Protein AF-A0A957KTM7-F1 (afdb_monomer)

Nearest PDB structures (foldseek):
  8cml-assembly1_E  TM=4.925E-01  e=9.823E-02  Homo sapiens
  5i5k-assembly1_B  TM=4.768E-01  e=4.056E-01  Homo sapiens
  2huh-assembly1_A-2  TM=3.828E-01  e=7.322E-01  Bacteroides thetaiotaomicron
  6yo6-assembly1_A  TM=4.293E-01  e=1.999E+00  Homo sapiens
  7s64-assembly1_A  TM=3.173E-01  e=1.776E+00  Xenopus laevis

Structure (mmCIF, N/CA/C/O backbone):
data_AF-A0A957KTM7-F1
#
_entry.id   AF-A0A957KTM7-F1
#
loop_
_atom_site.group_PDB
_atom_site.id
_atom_site.type_symbol
_atom_site.label_atom_id
_atom_site.label_alt_id
_atom_site.label_comp_id
_atom_site.label_asym_id
_atom_site.label_entity_id
_atom_site.label_seq_id
_atom_site.pdbx_PDB_ins_code
_atom_site.Cartn_x
_atom_site.Cartn_y
_atom_site.Cartn_z
_atom_site.occupancy
_atom_site.B_iso_or_equiv
_atom_site.auth_seq_id
_atom_site.auth_comp_id
_atom_site.auth_asym_id
_atom_site.auth_atom_id
_atom_site.pdbx_PDB_model_num
ATOM 1 N N . MET A 1 1 ? 56.728 61.726 -47.960 1.00 37.84 1 MET A N 1
ATOM 2 C CA . MET A 1 1 ? 56.961 60.388 -47.361 1.00 37.84 1 MET A CA 1
ATOM 3 C C . MET A 1 1 ? 57.203 60.577 -45.864 1.00 37.84 1 MET A C 1
ATOM 5 O O . MET A 1 1 ? 57.937 61.505 -45.565 1.00 37.84 1 MET A O 1
ATOM 9 N N . PRO A 1 2 ? 56.753 59.718 -44.933 1.00 43.88 2 PRO A N 1
ATOM 10 C CA . PRO A 1 2 ? 55.435 59.138 -44.661 1.00 43.88 2 PRO A CA 1
ATOM 11 C C . PRO A 1 2 ? 54.848 59.600 -43.290 1.00 43.88 2 PRO A C 1
ATOM 13 O O . PRO A 1 2 ? 55.477 60.322 -42.526 1.00 43.88 2 PRO A O 1
ATOM 16 N N . LYS A 1 3 ? 53.613 59.157 -43.010 1.00 50.72 3 LYS A N 1
ATOM 17 C CA . LYS A 1 3 ? 52.828 59.266 -41.759 1.00 50.72 3 LYS A CA 1
ATOM 18 C C . LYS A 1 3 ? 53.586 58.800 -40.501 1.00 50.72 3 LYS A C 1
AT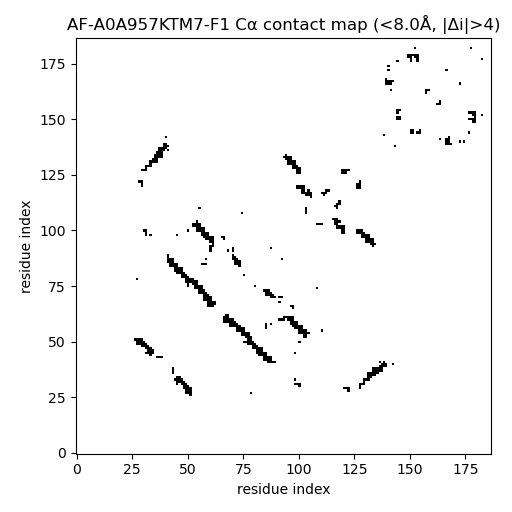OM 20 O O . LYS A 1 3 ? 54.384 57.872 -40.618 1.00 50.72 3 LYS A O 1
ATOM 25 N N . ARG A 1 4 ? 53.154 59.264 -39.311 1.00 49.25 4 ARG A N 1
ATOM 26 C CA . ARG A 1 4 ? 52.588 58.395 -38.242 1.00 49.25 4 ARG A CA 1
ATOM 27 C C . ARG A 1 4 ? 52.184 59.150 -36.965 1.00 49.25 4 ARG A C 1
ATOM 29 O O . ARG A 1 4 ? 53.003 59.486 -36.123 1.00 49.25 4 ARG A O 1
ATOM 36 N N . THR A 1 5 ? 50.875 59.329 -36.833 1.00 51.78 5 THR A N 1
ATOM 37 C CA . THR A 1 5 ? 50.117 59.479 -35.587 1.00 51.78 5 THR A CA 1
ATOM 38 C C . THR A 1 5 ? 50.174 58.170 -34.793 1.00 51.78 5 THR A C 1
ATOM 40 O O . THR A 1 5 ? 49.933 57.130 -35.399 1.00 51.78 5 THR A O 1
ATOM 43 N N . TYR A 1 6 ? 50.403 58.209 -33.475 1.00 50.81 6 TYR A N 1
ATOM 44 C CA . TYR A 1 6 ? 49.974 57.153 -32.544 1.00 50.81 6 TYR A CA 1
ATOM 45 C C . TYR A 1 6 ? 49.665 57.764 -31.173 1.00 50.81 6 TYR A C 1
ATOM 47 O O . TYR A 1 6 ? 50.559 58.200 -30.454 1.00 50.81 6 TYR A O 1
ATOM 55 N N . VAL A 1 7 ? 48.377 57.801 -30.833 1.00 44.06 7 VAL A N 1
ATOM 56 C CA . VAL A 1 7 ? 47.881 58.041 -29.477 1.00 44.06 7 VAL A CA 1
ATOM 57 C C . VAL A 1 7 ? 47.928 56.690 -28.767 1.00 44.06 7 VAL A C 1
ATOM 59 O O . VAL A 1 7 ? 47.238 55.760 -29.183 1.00 44.06 7 VAL A O 1
ATOM 62 N N . LEU A 1 8 ? 48.767 56.548 -27.739 1.00 42.62 8 LEU A N 1
ATOM 63 C CA . LEU A 1 8 ? 48.721 55.382 -26.860 1.00 42.62 8 LEU A CA 1
ATOM 64 C C . LEU A 1 8 ? 47.486 55.503 -25.958 1.00 42.62 8 LEU A C 1
ATOM 66 O O . LEU A 1 8 ? 47.470 56.269 -25.000 1.00 42.62 8 LEU A O 1
ATOM 70 N N . SER A 1 9 ? 46.453 54.728 -26.260 1.00 43.91 9 SER A N 1
ATOM 71 C CA . SER A 1 9 ? 45.426 54.336 -25.296 1.00 43.91 9 SER A CA 1
ATOM 72 C C . SER A 1 9 ? 45.307 52.826 -25.362 1.00 43.91 9 SER A C 1
ATOM 74 O O . SER A 1 9 ? 44.590 52.282 -26.197 1.00 43.91 9 SER A O 1
ATOM 76 N N . SER A 1 10 ? 46.062 52.149 -24.503 1.00 43.94 10 SER A N 1
ATOM 77 C CA . SER A 1 10 ? 45.905 50.717 -24.276 1.00 43.94 10 SER A CA 1
ATOM 78 C C . SER A 1 10 ? 45.057 50.543 -23.026 1.00 43.94 10 SER A C 1
ATOM 80 O O . SER A 1 10 ? 45.531 50.693 -21.903 1.00 43.94 10 SER A O 1
ATOM 82 N N . VAL A 1 11 ? 43.773 50.290 -23.264 1.00 41.75 11 VAL A N 1
ATOM 83 C CA . VAL A 1 11 ? 42.784 49.874 -22.271 1.00 41.75 11 VAL A CA 1
ATOM 84 C C . VAL A 1 11 ? 43.139 48.466 -21.792 1.00 41.75 11 VAL A C 1
ATOM 86 O O . VAL A 1 11 ? 43.325 47.554 -22.596 1.00 41.75 11 VAL A O 1
ATOM 89 N N . LEU A 1 12 ? 43.231 48.297 -20.476 1.00 41.59 12 LEU A N 1
ATOM 90 C CA . LEU A 1 12 ? 43.381 47.009 -19.811 1.00 41.59 12 LEU A CA 1
ATOM 91 C C . LEU A 1 12 ? 42.010 46.309 -19.789 1.00 41.59 12 LEU A C 1
ATOM 93 O O . LEU A 1 12 ? 41.140 46.689 -19.010 1.00 41.59 12 LEU A O 1
ATOM 97 N N . ILE A 1 13 ? 41.793 45.311 -20.650 1.00 47.12 13 ILE A N 1
ATOM 98 C CA . ILE A 1 13 ? 40.608 44.443 -20.576 1.00 47.12 13 ILE A CA 1
ATOM 99 C C . ILE A 1 13 ? 40.956 43.259 -19.674 1.00 47.12 13 ILE A C 1
ATOM 101 O O . ILE A 1 13 ? 41.664 42.337 -20.076 1.00 47.12 13 ILE A O 1
ATOM 105 N N . LEU A 1 14 ? 40.469 43.310 -18.435 1.00 42.06 14 LEU A N 1
ATOM 106 C CA . LEU A 1 14 ? 40.511 42.195 -17.496 1.00 42.06 14 LEU A CA 1
ATOM 107 C C . LEU A 1 14 ? 39.400 41.203 -17.887 1.00 42.06 14 LEU A C 1
ATOM 109 O O . LEU A 1 14 ? 38.227 41.427 -17.593 1.00 42.06 14 LEU A O 1
ATOM 113 N N . LEU A 1 15 ? 39.749 40.130 -18.599 1.00 46.19 15 LEU A N 1
ATOM 114 C CA . LEU A 1 15 ? 38.808 39.062 -18.940 1.00 46.19 15 LEU A CA 1
ATOM 115 C C . LEU A 1 15 ? 38.660 38.126 -17.727 1.00 46.19 15 LEU A C 1
ATOM 117 O O . LEU A 1 15 ? 39.481 37.236 -17.511 1.00 46.19 15 LEU A O 1
ATOM 121 N N . ALA A 1 16 ? 37.635 38.344 -16.903 1.00 55.28 16 ALA A N 1
ATOM 122 C CA . ALA A 1 16 ? 37.255 37.401 -15.856 1.00 55.28 16 ALA A CA 1
ATOM 123 C C . ALA A 1 16 ? 36.553 36.194 -16.501 1.00 55.28 16 ALA A C 1
ATOM 125 O O . ALA A 1 16 ? 35.378 36.260 -16.856 1.00 55.28 16 ALA A O 1
ATOM 126 N N . VAL A 1 17 ? 37.282 35.092 -16.683 1.00 52.69 17 VAL A N 1
ATOM 127 C CA . VAL A 1 17 ? 36.694 33.805 -17.074 1.00 52.69 17 VAL A CA 1
ATOM 128 C C . VAL A 1 17 ? 35.995 33.226 -15.842 1.00 52.69 17 VAL A C 1
ATOM 130 O O . VAL A 1 17 ? 36.635 32.620 -14.985 1.00 52.69 17 VAL A O 1
ATOM 133 N N . LEU A 1 18 ? 34.682 33.447 -15.724 1.00 55.12 18 LEU A N 1
ATOM 134 C CA . LEU A 1 18 ? 33.840 32.715 -14.777 1.00 55.12 18 LEU A CA 1
ATOM 135 C C . LEU A 1 18 ? 33.807 31.251 -15.239 1.00 55.12 18 LEU A C 1
ATOM 137 O O . LEU A 1 18 ? 33.137 30.911 -16.213 1.00 55.12 18 LEU A O 1
ATOM 141 N N . GLY A 1 19 ? 34.571 30.386 -14.575 1.00 52.34 19 GLY A N 1
ATOM 142 C CA . GLY A 1 19 ? 34.447 28.945 -14.751 1.00 52.34 19 GLY A CA 1
ATOM 143 C C . GLY A 1 19 ? 33.055 28.515 -14.305 1.00 52.34 19 GLY A C 1
ATOM 144 O O . GLY A 1 19 ? 32.767 28.494 -13.111 1.00 52.34 19 GLY A O 1
ATOM 145 N N . ILE A 1 20 ? 32.183 28.197 -15.258 1.00 61.19 20 ILE A N 1
ATOM 146 C CA . ILE A 1 20 ? 30.927 27.508 -14.978 1.00 61.19 20 ILE A CA 1
ATOM 147 C C . ILE A 1 20 ? 31.341 26.099 -14.549 1.00 61.19 20 ILE A C 1
ATOM 149 O O . ILE A 1 20 ? 31.696 25.274 -15.389 1.00 61.19 20 ILE A O 1
ATOM 153 N N . ALA A 1 21 ? 31.390 25.833 -13.244 1.00 58.69 21 ALA A N 1
ATOM 154 C CA . ALA A 1 21 ? 31.476 24.456 -12.783 1.00 58.69 21 ALA A CA 1
ATOM 155 C C . ALA A 1 21 ? 30.237 23.731 -13.336 1.00 58.69 21 ALA A C 1
ATOM 157 O O . ALA A 1 21 ? 29.126 24.235 -13.138 1.00 58.69 21 ALA A O 1
ATOM 158 N N . PRO A 1 22 ? 30.376 22.607 -14.062 1.00 54.50 22 PRO A N 1
ATOM 159 C CA . PRO A 1 22 ? 29.206 21.835 -14.438 1.00 54.50 22 PRO A CA 1
ATOM 160 C C . PRO A 1 22 ? 28.494 21.434 -13.147 1.00 54.50 22 PRO A C 1
ATOM 162 O O . PRO A 1 22 ? 29.115 20.885 -12.235 1.00 54.50 22 PRO A O 1
ATOM 165 N N . ALA A 1 23 ? 27.202 21.744 -13.048 1.00 60.69 23 ALA A N 1
ATOM 166 C CA . ALA A 1 23 ? 26.373 21.185 -11.999 1.00 60.69 23 ALA A CA 1
ATOM 167 C C . ALA A 1 23 ? 26.356 19.668 -12.207 1.00 60.69 23 ALA A C 1
ATOM 169 O O . ALA A 1 23 ? 25.678 19.158 -13.097 1.00 60.69 23 ALA A O 1
ATOM 170 N N . VAL A 1 24 ? 27.144 18.942 -11.417 1.00 51.19 24 VAL A N 1
ATOM 171 C CA . VAL A 1 24 ? 26.947 17.506 -11.248 1.00 51.19 24 VAL A CA 1
ATOM 172 C C . VAL A 1 24 ? 25.681 17.386 -10.413 1.00 51.19 24 VAL A C 1
ATOM 174 O O . VAL A 1 24 ? 25.726 17.470 -9.187 1.00 51.19 24 VAL A O 1
ATOM 177 N N . LEU A 1 25 ? 24.530 17.285 -11.078 1.00 55.06 25 LEU A N 1
ATOM 178 C CA . LEU A 1 25 ? 23.312 16.861 -10.404 1.00 55.06 25 LEU A CA 1
ATOM 179 C C . LEU A 1 25 ? 23.603 15.466 -9.854 1.00 55.06 25 LEU A C 1
ATOM 181 O O . LEU A 1 25 ? 24.002 14.574 -10.604 1.00 55.06 25 LEU A O 1
ATOM 185 N N . ALA A 1 26 ? 23.484 15.296 -8.539 1.00 55.44 26 ALA A N 1
ATOM 186 C CA . ALA A 1 26 ? 23.573 13.984 -7.924 1.00 55.44 26 ALA A CA 1
ATOM 187 C C . ALA A 1 26 ? 22.434 13.131 -8.493 1.00 55.44 26 ALA A C 1
ATOM 189 O O . ALA A 1 26 ? 21.284 13.253 -8.078 1.00 55.44 26 ALA A O 1
ATOM 190 N N . GLN A 1 27 ? 22.743 12.315 -9.498 1.00 60.28 27 GLN A N 1
ATOM 191 C CA . GLN A 1 27 ? 21.787 11.385 -10.065 1.00 60.28 27 GLN A CA 1
ATOM 192 C C . GLN A 1 27 ? 21.733 10.184 -9.130 1.00 60.28 27 GLN A C 1
ATOM 194 O O . GLN A 1 27 ? 22.664 9.378 -9.054 1.00 60.28 27 GLN A O 1
ATOM 199 N N . PHE A 1 28 ? 20.661 10.109 -8.354 1.00 74.38 28 PHE A N 1
ATOM 200 C CA . PHE A 1 28 ? 20.405 8.947 -7.530 1.00 74.38 28 PHE A CA 1
ATOM 201 C C . PHE A 1 28 ? 20.134 7.739 -8.432 1.00 74.38 28 PHE A C 1
ATOM 203 O O . PHE A 1 28 ? 19.464 7.861 -9.453 1.00 74.38 28 PHE A O 1
ATOM 210 N N . THR A 1 29 ? 20.684 6.575 -8.082 1.00 90.31 29 THR A N 1
ATOM 211 C CA . THR A 1 29 ? 20.330 5.327 -8.769 1.00 90.31 29 THR A CA 1
ATOM 212 C C . THR A 1 29 ? 19.013 4.828 -8.185 1.00 90.31 29 THR A C 1
ATOM 214 O O . THR A 1 29 ? 18.972 4.623 -6.968 1.00 90.31 29 THR A O 1
ATOM 217 N N . PRO A 1 30 ? 17.963 4.639 -9.004 1.00 96.31 30 PRO A N 1
ATOM 218 C CA . PRO A 1 30 ? 16.713 4.086 -8.520 1.00 96.31 30 PRO A CA 1
ATOM 219 C C . PRO A 1 30 ? 16.904 2.730 -7.842 1.00 96.31 30 PRO A C 1
ATOM 221 O O . PRO A 1 30 ? 17.649 1.877 -8.329 1.00 96.31 30 PRO A O 1
ATOM 224 N N . ASP A 1 31 ? 16.259 2.561 -6.696 1.00 96.94 31 ASP A N 1
ATOM 225 C CA . ASP A 1 31 ? 16.379 1.382 -5.841 1.00 96.94 31 ASP A CA 1
ATOM 226 C C . ASP A 1 31 ? 15.126 1.259 -4.979 1.00 96.94 31 ASP A C 1
ATOM 228 O O . ASP A 1 31 ? 14.567 2.264 -4.542 1.00 96.94 31 ASP A O 1
ATOM 232 N N . VAL A 1 32 ? 14.719 0.028 -4.698 1.00 98.00 32 VAL A N 1
ATOM 233 C CA . VAL A 1 32 ? 13.681 -0.289 -3.717 1.00 98.00 32 VAL A CA 1
ATOM 234 C C . VAL A 1 32 ? 14.309 -1.232 -2.705 1.00 98.00 32 VAL A C 1
ATOM 236 O O . VAL A 1 32 ? 15.028 -2.164 -3.070 1.00 98.00 32 VAL A O 1
ATOM 239 N N . PHE A 1 33 ? 14.044 -0.980 -1.431 1.00 97.75 33 PHE A N 1
ATOM 240 C CA . PHE A 1 33 ? 14.464 -1.803 -0.315 1.00 97.75 33 PHE A CA 1
ATOM 241 C C . PHE A 1 33 ? 13.260 -2.069 0.587 1.00 97.75 33 PHE A C 1
ATOM 243 O O . PHE A 1 33 ? 12.645 -1.153 1.136 1.00 97.75 33 PHE A O 1
ATOM 250 N N . VAL A 1 34 ? 12.946 -3.348 0.724 1.00 98.62 34 VAL A N 1
ATOM 251 C CA . VAL A 1 34 ? 11.865 -3.897 1.535 1.00 98.62 34 VAL A CA 1
ATOM 252 C C . VAL A 1 34 ? 12.391 -5.179 2.172 1.00 98.62 34 VAL A C 1
ATOM 254 O O . VAL A 1 34 ? 13.281 -5.829 1.617 1.00 98.62 34 VAL A O 1
ATOM 257 N N . VAL A 1 35 ? 11.890 -5.497 3.358 1.00 98.56 35 VAL A N 1
ATOM 258 C CA . VAL A 1 35 ? 12.246 -6.702 4.111 1.00 98.56 35 VAL A CA 1
ATOM 259 C C . VAL A 1 35 ? 11.011 -7.574 4.301 1.00 98.56 35 VAL A C 1
ATOM 261 O O . VAL A 1 35 ? 9.884 -7.083 4.183 1.00 98.56 35 VAL A O 1
ATOM 264 N N . ASP A 1 36 ? 11.243 -8.847 4.610 1.00 98.69 36 ASP A N 1
ATOM 265 C CA . ASP A 1 36 ? 10.195 -9.776 5.023 1.00 98.69 36 ASP A CA 1
ATOM 266 C C . ASP A 1 36 ? 9.475 -9.222 6.256 1.00 98.69 36 ASP A C 1
ATOM 268 O O . ASP A 1 36 ? 10.113 -8.735 7.197 1.00 98.69 36 ASP A O 1
ATOM 272 N N . GLN A 1 37 ? 8.148 -9.246 6.223 1.00 98.31 37 GLN A N 1
ATOM 273 C CA . GLN A 1 37 ? 7.312 -8.575 7.217 1.00 98.31 37 GLN A CA 1
ATOM 274 C C . GLN A 1 37 ? 5.892 -9.151 7.225 1.00 98.31 37 GLN A C 1
ATOM 276 O O . GLN A 1 37 ? 5.461 -9.724 6.220 1.00 98.31 37 GLN A O 1
ATOM 281 N N . PRO A 1 38 ? 5.132 -8.981 8.317 1.00 97.38 38 PRO A N 1
ATOM 282 C CA . PRO A 1 38 ? 3.696 -9.203 8.278 1.00 97.38 38 PRO A CA 1
ATOM 283 C C . PRO A 1 38 ? 3.004 -8.091 7.478 1.00 97.38 38 PRO A C 1
ATOM 285 O O . PRO A 1 38 ? 3.508 -6.972 7.366 1.00 97.38 38 PRO A O 1
ATOM 288 N N . VAL A 1 39 ? 1.819 -8.388 6.956 1.00 97.69 39 VAL A N 1
ATOM 289 C CA . VAL A 1 39 ? 0.849 -7.362 6.559 1.00 97.69 39 VAL A CA 1
ATOM 290 C C . VAL A 1 39 ? 0.098 -6.956 7.821 1.00 97.69 39 VAL A C 1
ATOM 292 O O . VAL A 1 39 ? -0.475 -7.818 8.482 1.00 97.69 39 VAL A O 1
ATOM 295 N N . ILE A 1 40 ? 0.105 -5.667 8.158 1.00 95.38 40 ILE A N 1
ATOM 296 C CA . ILE A 1 40 ? -0.575 -5.138 9.349 1.00 95.38 40 ILE A CA 1
ATOM 297 C C . ILE A 1 40 ? -1.632 -4.146 8.890 1.00 95.38 40 ILE A C 1
ATOM 299 O O . ILE A 1 40 ? -1.296 -3.201 8.180 1.00 95.38 40 ILE A O 1
ATOM 303 N N . ASP A 1 41 ? -2.891 -4.344 9.288 1.00 94.50 41 ASP A N 1
ATOM 304 C CA . ASP A 1 41 ? -4.017 -3.483 8.886 1.00 94.50 41 ASP A CA 1
ATOM 305 C C . ASP A 1 41 ? -4.025 -3.242 7.365 1.00 94.50 41 ASP A C 1
ATOM 307 O O . ASP A 1 41 ? -4.024 -2.102 6.894 1.00 94.50 41 ASP A O 1
ATOM 311 N N . ASN A 1 42 ? -3.928 -4.330 6.589 1.00 96.50 42 ASN A N 1
ATOM 312 C CA . ASN A 1 42 ? -3.885 -4.290 5.122 1.00 96.50 42 ASN A CA 1
ATOM 313 C C . ASN A 1 42 ? -2.757 -3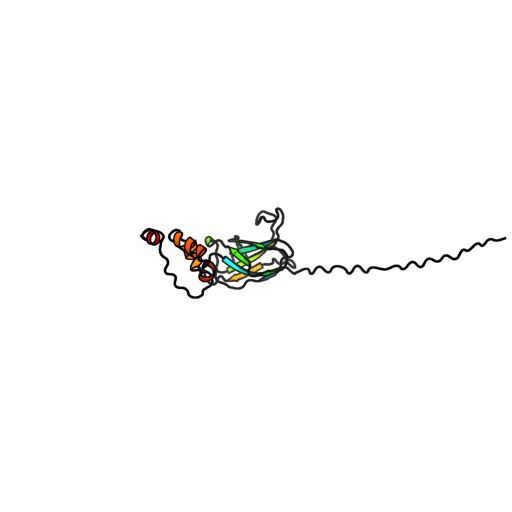.422 4.548 1.00 96.50 42 ASN A C 1
ATOM 315 O O . ASN A 1 42 ? -2.840 -2.972 3.413 1.00 96.50 42 ASN A O 1
ATOM 319 N N . THR A 1 43 ? -1.693 -3.179 5.310 1.00 97.62 43 THR A N 1
ATOM 320 C CA . THR A 1 43 ? -0.601 -2.293 4.915 1.00 97.62 43 THR A CA 1
ATOM 321 C C . THR A 1 43 ? 0.726 -3.038 4.945 1.00 97.62 43 THR A C 1
ATOM 323 O O . THR A 1 43 ? 1.037 -3.754 5.898 1.00 97.62 43 THR A O 1
ATOM 326 N N . VAL A 1 44 ? 1.542 -2.820 3.914 1.00 98.38 44 VAL A N 1
ATOM 327 C CA . VAL A 1 44 ? 2.964 -3.187 3.897 1.00 98.38 44 VAL A CA 1
ATOM 328 C C . VAL A 1 44 ? 3.831 -1.937 3.984 1.00 98.38 44 VAL A C 1
ATOM 330 O O . VAL A 1 44 ? 3.460 -0.861 3.509 1.00 98.38 44 VAL A O 1
ATOM 333 N N . ASN A 1 45 ? 5.013 -2.070 4.576 1.00 98.31 45 ASN A N 1
ATOM 334 C CA . ASN A 1 45 ? 5.975 -0.987 4.704 1.00 98.31 45 ASN A CA 1
ATOM 335 C C . ASN A 1 45 ? 7.181 -1.217 3.787 1.00 98.31 45 ASN A C 1
ATOM 337 O O . ASN A 1 45 ? 8.019 -2.093 4.021 1.00 98.31 45 ASN A O 1
ATOM 341 N N . VAL A 1 46 ? 7.324 -0.374 2.768 1.00 98.50 46 VAL A N 1
ATOM 342 C CA . VAL A 1 46 ? 8.549 -0.305 1.968 1.00 98.50 46 VAL A CA 1
ATOM 343 C C . VAL A 1 46 ? 9.567 0.518 2.752 1.00 98.50 46 VAL A C 1
ATOM 345 O O . VAL A 1 46 ? 9.414 1.725 2.947 1.00 98.50 46 VAL A O 1
ATOM 348 N N . THR A 1 47 ? 10.612 -0.154 3.237 1.00 98.31 47 THR A N 1
ATOM 349 C CA . THR A 1 47 ? 11.589 0.416 4.173 1.00 98.31 47 THR A CA 1
ATOM 350 C C . THR A 1 47 ? 12.247 1.670 3.615 1.00 98.31 47 THR A C 1
ATOM 352 O O . THR A 1 47 ? 12.358 2.681 4.312 1.00 98.31 47 THR A O 1
ATOM 355 N N . ARG A 1 48 ? 12.693 1.614 2.359 1.00 97.69 48 ARG A N 1
ATOM 356 C CA . ARG A 1 48 ? 13.307 2.744 1.665 1.00 97.69 48 ARG A CA 1
ATOM 357 C C . ARG A 1 48 ? 13.178 2.561 0.167 1.00 97.69 48 ARG A C 1
ATOM 359 O O . ARG A 1 48 ? 13.342 1.456 -0.337 1.00 97.69 48 ARG A O 1
ATOM 366 N N . LEU A 1 49 ? 13.009 3.656 -0.551 1.00 96.50 49 LEU A N 1
ATOM 367 C CA . LEU A 1 49 ? 13.246 3.676 -1.983 1.00 96.50 49 LEU A CA 1
ATOM 368 C C . LEU A 1 49 ? 13.915 4.969 -2.417 1.00 96.50 49 LEU A C 1
ATOM 370 O O . LEU A 1 49 ? 13.960 5.961 -1.687 1.00 96.50 49 LEU A O 1
ATOM 374 N N . THR A 1 50 ? 14.448 4.919 -3.622 1.00 96.19 50 THR A N 1
ATOM 375 C CA . THR A 1 50 ? 15.073 6.031 -4.306 1.00 96.19 50 THR A CA 1
ATOM 376 C C . THR A 1 50 ? 14.467 6.111 -5.702 1.00 96.19 50 THR A C 1
ATOM 378 O O . THR A 1 50 ? 14.512 5.121 -6.429 1.00 96.19 50 THR A O 1
ATOM 381 N N . SER A 1 51 ? 13.935 7.270 -6.086 1.00 95.81 51 SER A N 1
ATOM 382 C CA . SER A 1 51 ? 13.365 7.522 -7.414 1.00 95.81 51 SER A CA 1
ATOM 383 C C . SER A 1 51 ? 14.055 8.700 -8.108 1.00 95.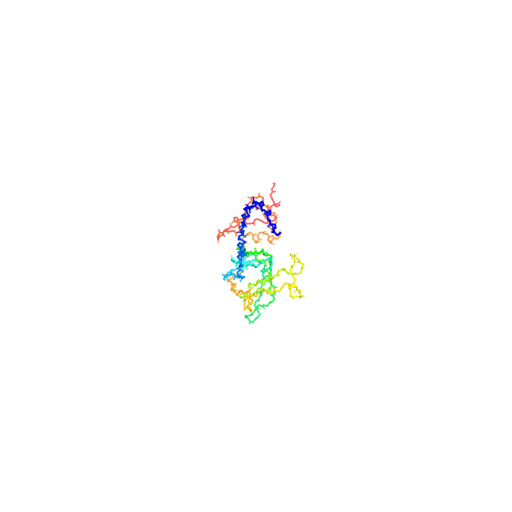81 51 SER A C 1
ATOM 385 O O . SER A 1 51 ? 14.500 9.647 -7.457 1.00 95.81 51 SER A O 1
ATOM 387 N N . SER A 1 52 ? 14.142 8.661 -9.439 1.00 93.06 52 SER A N 1
ATOM 388 C CA . SER A 1 52 ? 14.696 9.760 -10.253 1.00 93.06 52 SER A CA 1
ATOM 389 C C . SER A 1 52 ? 13.751 10.967 -10.353 1.00 93.06 52 SER A C 1
ATOM 391 O O . SER A 1 52 ? 14.199 12.071 -10.657 1.00 93.06 52 SER A O 1
ATOM 393 N N . GLY A 1 53 ? 12.459 10.763 -10.093 1.00 93.38 53 GLY A N 1
ATOM 394 C CA . GLY A 1 53 ? 11.385 11.755 -10.166 1.00 93.38 53 GLY A CA 1
ATOM 395 C C . GLY A 1 53 ? 10.133 11.254 -9.434 1.00 93.38 53 GLY A C 1
ATOM 396 O O . GLY A 1 53 ? 10.205 10.207 -8.785 1.00 93.38 53 GLY A O 1
ATOM 397 N N . PRO A 1 54 ? 9.009 11.989 -9.487 1.00 95.56 54 PRO A N 1
ATOM 398 C CA . PRO A 1 54 ? 7.720 11.470 -9.036 1.00 95.56 54 PRO A CA 1
ATOM 399 C C . PRO A 1 54 ? 7.419 10.110 -9.675 1.00 95.56 54 PRO A C 1
ATOM 401 O O . PRO A 1 54 ? 7.846 9.840 -10.800 1.00 95.56 54 PRO A O 1
ATOM 404 N N . GLY A 1 55 ? 6.749 9.245 -8.929 1.00 97.44 55 GLY A N 1
ATOM 405 C CA . GLY A 1 55 ? 6.427 7.903 -9.385 1.00 97.44 55 GLY A CA 1
ATOM 406 C C . GLY A 1 55 ? 5.548 7.165 -8.398 1.00 97.44 55 GLY A C 1
ATOM 407 O O . GLY A 1 55 ? 4.991 7.751 -7.467 1.00 97.44 55 GLY A O 1
ATOM 408 N N . TRP A 1 56 ? 5.500 5.852 -8.569 1.00 98.62 56 TRP A N 1
ATOM 409 C CA . TRP A 1 56 ? 4.682 4.961 -7.761 1.00 98.62 56 TRP A CA 1
ATOM 410 C C . TRP A 1 56 ? 5.527 3.823 -7.218 1.00 98.62 56 TRP A C 1
ATOM 412 O O . TRP A 1 56 ? 6.368 3.263 -7.922 1.00 98.62 56 TRP A O 1
ATOM 422 N N . VAL A 1 57 ? 5.284 3.437 -5.970 1.00 98.56 57 VAL A N 1
ATOM 423 C CA . VAL A 1 57 ? 5.658 2.097 -5.516 1.00 98.56 57 VAL A CA 1
ATOM 424 C C . VAL A 1 57 ? 4.423 1.219 -5.563 1.00 98.56 57 VAL A C 1
ATOM 426 O O . VAL A 1 57 ? 3.376 1.577 -5.028 1.00 98.56 57 VAL A O 1
ATOM 429 N N . VAL A 1 58 ? 4.556 0.086 -6.239 1.00 98.81 58 VAL A N 1
ATOM 430 C CA . VAL A 1 58 ? 3.462 -0.824 -6.566 1.00 98.81 58 VAL A CA 1
ATOM 431 C C . VAL A 1 58 ? 3.775 -2.184 -5.965 1.00 98.81 58 VAL A C 1
ATOM 433 O O . VAL A 1 58 ? 4.898 -2.678 -6.083 1.00 98.81 58 VAL A O 1
ATOM 436 N N . ILE A 1 59 ? 2.791 -2.777 -5.303 1.00 98.81 59 ILE A N 1
ATOM 437 C CA . ILE A 1 59 ? 2.862 -4.110 -4.724 1.00 98.81 59 ILE A CA 1
ATOM 438 C C . ILE A 1 59 ? 2.126 -5.068 -5.650 1.00 98.81 59 ILE A C 1
ATOM 440 O O . ILE A 1 59 ? 0.935 -4.904 -5.918 1.00 98.81 59 ILE A O 1
ATOM 444 N N . HIS A 1 60 ? 2.850 -6.074 -6.123 1.00 98.81 60 HIS A N 1
ATOM 445 C CA . HIS A 1 60 ? 2.301 -7.163 -6.916 1.00 98.81 60 HIS A CA 1
ATOM 446 C C . HIS A 1 60 ? 2.232 -8.441 -6.086 1.00 98.81 60 HIS A C 1
ATOM 448 O O . HIS A 1 60 ? 3.151 -8.734 -5.313 1.00 98.81 60 HIS A O 1
ATOM 454 N N . ALA A 1 61 ? 1.174 -9.215 -6.309 1.00 98.62 61 ALA A N 1
ATOM 455 C CA . ALA A 1 61 ? 1.108 -10.614 -5.906 1.00 98.62 61 ALA A CA 1
ATOM 456 C C . ALA A 1 61 ? 2.146 -11.453 -6.670 1.00 98.62 61 ALA A C 1
ATOM 458 O O . ALA A 1 61 ? 2.619 -11.050 -7.736 1.00 98.62 61 ALA A O 1
ATOM 459 N N . ASP A 1 62 ? 2.484 -12.628 -6.149 1.00 98.62 62 ASP A N 1
ATOM 460 C CA . ASP A 1 62 ? 3.277 -13.611 -6.883 1.00 98.62 62 ASP A CA 1
ATOM 461 C C . ASP A 1 62 ? 2.445 -14.283 -7.978 1.00 98.62 62 ASP A C 1
ATOM 463 O O . ASP A 1 62 ? 1.306 -14.705 -7.764 1.00 98.62 62 ASP A O 1
ATOM 467 N N . ALA A 1 63 ? 3.044 -14.393 -9.157 1.00 98.19 63 ALA A N 1
ATOM 468 C CA . ALA A 1 63 ? 2.586 -15.238 -10.243 1.00 98.19 63 ALA A CA 1
ATOM 469 C C . ALA A 1 63 ? 3.772 -16.072 -10.738 1.00 98.19 63 ALA A C 1
ATOM 471 O O . ALA A 1 63 ? 4.571 -15.620 -11.560 1.00 98.19 63 ALA A O 1
ATOM 472 N N . ASP A 1 64 ? 3.889 -17.289 -10.207 1.00 96.62 64 ASP A N 1
ATOM 473 C CA . ASP A 1 64 ? 4.915 -18.270 -10.574 1.00 96.62 64 ASP A CA 1
ATOM 474 C C . ASP A 1 64 ? 6.359 -17.761 -10.372 1.00 96.62 64 ASP A C 1
ATOM 476 O O . ASP A 1 64 ? 7.248 -17.991 -11.199 1.00 96.62 64 ASP A O 1
ATOM 480 N N . GLY A 1 65 ? 6.619 -17.066 -9.260 1.00 97.00 65 GLY A N 1
ATOM 481 C CA . GLY A 1 65 ? 7.939 -16.510 -8.942 1.00 97.00 65 GLY A CA 1
ATOM 482 C C . GLY A 1 65 ? 8.253 -15.180 -9.634 1.00 97.00 65 GLY A C 1
ATOM 483 O O . GLY A 1 65 ? 9.403 -14.726 -9.595 1.00 97.00 65 GLY A O 1
ATOM 484 N N . ALA A 1 66 ? 7.267 -14.558 -10.281 1.00 97.81 66 ALA A N 1
ATOM 485 C CA . ALA A 1 66 ? 7.373 -13.255 -10.928 1.00 97.81 66 ALA A CA 1
ATOM 486 C C . ALA A 1 66 ? 6.260 -12.299 -10.454 1.00 97.81 66 ALA A C 1
ATOM 488 O O . ALA A 1 66 ? 5.235 -12.7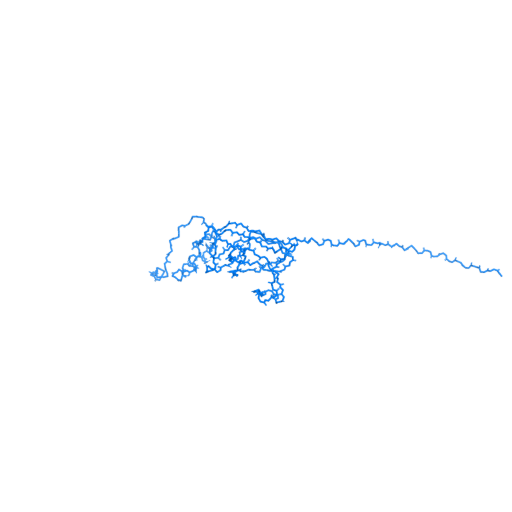53 -9.945 1.00 97.81 66 ALA A O 1
ATOM 489 N N . PRO A 1 67 ? 6.424 -10.973 -10.639 1.00 98.25 67 PRO A N 1
ATOM 490 C CA . PRO A 1 67 ? 5.363 -10.009 -10.358 1.00 98.25 67 PRO A CA 1
ATOM 491 C C . PRO A 1 67 ? 4.094 -10.311 -11.168 1.00 98.25 67 PRO A C 1
ATOM 493 O O . PRO A 1 67 ? 4.119 -10.316 -12.400 1.00 98.25 67 PRO A O 1
ATOM 496 N N . GLY A 1 68 ? 3.000 -10.560 -10.456 1.00 98.06 68 GLY A N 1
ATOM 497 C CA . GLY A 1 68 ? 1.672 -10.845 -10.984 1.00 98.06 68 GLY A CA 1
ATOM 498 C C . GLY A 1 68 ? 0.732 -9.633 -10.922 1.00 98.06 68 GLY A C 1
ATOM 499 O O . GLY A 1 68 ? 1.164 -8.502 -11.165 1.00 98.06 68 GLY A O 1
ATOM 500 N N . PRO A 1 69 ? -0.564 -9.842 -10.619 1.00 98.19 69 PRO A N 1
ATOM 501 C CA . PRO A 1 69 ? -1.536 -8.760 -10.465 1.00 98.19 69 PRO A CA 1
ATOM 502 C C . PRO A 1 69 ? -1.112 -7.713 -9.427 1.00 98.19 69 PRO A C 1
ATOM 504 O O . PRO A 1 69 ? -0.531 -8.049 -8.394 1.00 98.19 69 PRO A O 1
ATOM 507 N N . VAL A 1 70 ? -1.439 -6.447 -9.695 1.00 98.50 70 VAL A N 1
ATOM 508 C CA . VAL A 1 70 ? -1.277 -5.351 -8.731 1.00 98.50 70 VAL A CA 1
ATOM 509 C C . VAL A 1 70 ? -2.310 -5.511 -7.623 1.00 98.50 70 VAL A C 1
ATOM 511 O O . VAL A 1 70 ? -3.494 -5.678 -7.905 1.00 98.50 70 VAL A O 1
ATOM 514 N N . ILE A 1 71 ? -1.857 -5.427 -6.376 1.00 98.44 71 ILE A N 1
ATOM 515 C CA . ILE A 1 71 ? -2.722 -5.499 -5.193 1.00 98.44 71 ILE A CA 1
ATOM 516 C C . ILE A 1 71 ? -2.678 -4.222 -4.358 1.00 98.44 71 ILE A C 1
ATOM 518 O O . ILE A 1 71 ? -3.469 -4.076 -3.441 1.00 98.44 71 ILE A O 1
ATOM 522 N N . GLY A 1 72 ? -1.778 -3.286 -4.651 1.00 98.62 72 GLY A N 1
ATOM 523 C CA . GLY A 1 72 ? -1.694 -2.018 -3.937 1.00 98.62 72 GLY A CA 1
ATOM 524 C C . GLY A 1 72 ? -0.643 -1.105 -4.538 1.00 98.62 72 GLY A C 1
ATOM 525 O O . GLY A 1 72 ? 0.304 -1.576 -5.166 1.00 98.62 72 GLY A O 1
ATOM 526 N N . TYR A 1 73 ? -0.794 0.202 -4.364 1.00 98.69 73 TYR A N 1
ATOM 527 C CA . TYR A 1 73 ? 0.186 1.182 -4.823 1.00 98.69 73 TYR A CA 1
ATOM 528 C C . TYR A 1 73 ? 0.061 2.491 -4.046 1.00 98.69 73 TYR A C 1
ATOM 530 O O . TYR A 1 73 ? -0.968 2.784 -3.441 1.00 98.69 73 TYR A O 1
ATOM 538 N N . THR A 1 74 ? 1.126 3.289 -4.051 1.00 98.62 74 THR A N 1
ATOM 539 C CA . THR A 1 74 ? 1.100 4.645 -3.494 1.00 98.62 74 THR A CA 1
ATOM 540 C C . THR A 1 74 ? 2.100 5.552 -4.200 1.00 98.62 74 THR A C 1
ATOM 542 O O . THR A 1 74 ? 3.139 5.091 -4.689 1.00 98.62 74 THR A O 1
ATOM 545 N N . ALA A 1 75 ? 1.774 6.842 -4.258 1.00 98.06 75 ALA A N 1
ATOM 546 C CA . ALA A 1 75 ? 2.608 7.852 -4.890 1.00 98.06 75 ALA A CA 1
ATOM 547 C C . ALA A 1 75 ? 3.863 8.105 -4.052 1.00 98.06 75 ALA A C 1
ATOM 549 O O . ALA A 1 75 ? 3.814 8.174 -2.820 1.00 98.06 75 ALA A O 1
ATOM 550 N N . VAL A 1 76 ? 4.994 8.301 -4.723 1.00 97.19 76 VAL A N 1
ATOM 551 C CA . VAL A 1 76 ? 6.272 8.614 -4.087 1.00 97.19 76 VAL A CA 1
ATOM 552 C C . VAL A 1 76 ? 6.959 9.791 -4.773 1.00 97.19 76 VAL A C 1
ATOM 554 O O . VAL A 1 76 ? 6.929 9.912 -5.999 1.00 97.19 76 VAL A O 1
ATOM 557 N N . PRO A 1 77 ? 7.584 10.698 -4.000 1.00 94.62 77 PRO A N 1
ATOM 558 C CA . PRO A 1 77 ? 8.305 11.819 -4.577 1.00 94.62 77 PRO A CA 1
ATOM 559 C C . PRO A 1 77 ? 9.609 11.354 -5.236 1.00 94.62 77 PRO A C 1
ATOM 561 O O . PRO A 1 77 ? 10.170 10.309 -4.902 1.00 94.62 77 PRO A O 1
ATOM 564 N N . GLY A 1 78 ? 10.151 12.201 -6.112 1.00 94.19 78 GLY A N 1
ATOM 565 C CA . GLY A 1 78 ? 11.535 12.060 -6.557 1.00 94.19 78 GLY A CA 1
ATOM 566 C C . GLY A 1 78 ? 12.526 12.210 -5.401 1.00 94.19 78 GLY A C 1
ATOM 567 O O . GLY A 1 78 ? 12.306 12.984 -4.468 1.00 94.19 78 GLY A O 1
ATOM 568 N N . GLY A 1 79 ? 13.647 11.495 -5.483 1.00 94.50 79 GLY A N 1
ATOM 569 C CA . GLY A 1 79 ? 14.657 11.435 -4.431 1.00 94.50 79 GLY A CA 1
ATOM 570 C C . GLY A 1 79 ? 14.475 10.227 -3.517 1.00 94.50 79 GLY A C 1
ATOM 571 O O . GLY A 1 79 ? 14.095 9.151 -3.967 1.00 94.50 79 GLY A O 1
ATOM 572 N N . ILE A 1 80 ? 14.826 10.382 -2.239 1.00 94.88 80 ILE A N 1
ATOM 573 C CA . ILE A 1 80 ? 14.798 9.296 -1.250 1.00 94.88 80 ILE A CA 1
ATOM 574 C C . ILE A 1 80 ? 13.520 9.398 -0.417 1.00 94.88 80 ILE A C 1
ATOM 576 O O . ILE A 1 80 ? 13.234 10.453 0.148 1.00 94.88 80 ILE A O 1
ATOM 580 N N . ALA A 1 81 ? 12.820 8.276 -0.271 1.00 95.62 81 ALA A N 1
ATOM 581 C CA . ALA A 1 81 ? 11.704 8.102 0.650 1.00 95.62 81 ALA A CA 1
ATOM 582 C C . ALA A 1 81 ? 11.964 6.895 1.566 1.00 95.62 81 ALA A C 1
ATOM 584 O O . ALA A 1 81 ? 12.652 5.948 1.179 1.00 95.62 81 ALA A O 1
ATOM 585 N N . ALA A 1 82 ? 11.427 6.920 2.784 1.00 97.06 82 ALA A N 1
ATOM 586 C CA . ALA A 1 82 ? 11.544 5.835 3.757 1.00 97.06 82 ALA A CA 1
ATOM 587 C C . ALA A 1 82 ? 10.235 5.654 4.525 1.00 97.06 82 ALA A C 1
ATOM 589 O O . ALA A 1 82 ? 9.463 6.604 4.645 1.00 97.06 82 ALA A O 1
ATOM 590 N N . ASN A 1 83 ? 10.026 4.450 5.065 1.00 96.94 83 ASN A N 1
ATOM 591 C CA . ASN A 1 83 ? 8.803 4.062 5.776 1.00 96.94 83 ASN A CA 1
ATOM 592 C C . ASN A 1 83 ? 7.531 4.334 4.954 1.00 96.94 83 ASN A C 1
ATOM 594 O O . ASN A 1 83 ? 6.582 4.961 5.432 1.00 96.94 83 ASN A O 1
ATOM 598 N N . ILE A 1 84 ? 7.553 3.931 3.682 1.00 98.25 84 ILE A N 1
ATOM 599 C CA . ILE A 1 84 ? 6.439 4.154 2.765 1.00 98.25 84 ILE A CA 1
ATOM 600 C C . ILE A 1 84 ? 5.389 3.082 3.032 1.00 98.25 84 ILE A C 1
ATOM 602 O O . ILE A 1 84 ? 5.632 1.896 2.808 1.00 98.25 84 ILE A O 1
ATOM 606 N N . LYS A 1 85 ? 4.222 3.513 3.502 1.00 98.06 85 LYS A N 1
ATOM 607 C CA . LYS A 1 85 ? 3.067 2.648 3.728 1.00 98.06 85 LYS A CA 1
ATOM 608 C C . LYS A 1 85 ? 2.310 2.455 2.422 1.00 98.06 85 LY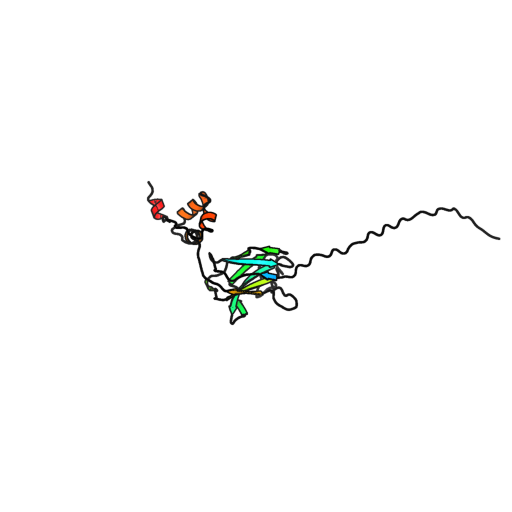S A C 1
ATOM 610 O O . LYS A 1 85 ? 1.921 3.441 1.798 1.00 98.06 85 LYS A O 1
ATOM 615 N N . VAL A 1 86 ? 2.102 1.203 2.034 1.00 98.62 86 VAL A N 1
ATOM 616 C CA . VAL A 1 86 ? 1.298 0.833 0.869 1.00 98.62 86 VAL A CA 1
ATOM 617 C C . VAL A 1 86 ? 0.142 -0.027 1.344 1.00 98.62 86 VAL A C 1
ATOM 619 O O . VAL A 1 86 ? 0.363 -1.102 1.900 1.00 98.62 86 VAL A O 1
ATOM 622 N N . GLU A 1 87 ? -1.076 0.469 1.156 1.00 98.25 87 GLU A N 1
ATOM 623 C CA . GLU A 1 87 ? -2.288 -0.311 1.389 1.00 98.25 87 GLU A CA 1
ATOM 624 C C . GLU A 1 87 ? -2.425 -1.366 0.286 1.00 98.25 87 GLU A C 1
ATOM 626 O O . GLU A 1 87 ? -2.154 -1.086 -0.885 1.00 98.25 87 GLU A O 1
ATOM 631 N N . VAL A 1 88 ? -2.794 -2.585 0.672 1.00 98.38 88 VAL A N 1
ATOM 632 C CA . VAL A 1 88 ? -2.899 -3.750 -0.205 1.00 98.38 88 VAL A CA 1
ATOM 633 C C . VAL A 1 88 ? -4.252 -4.439 -0.050 1.00 98.38 88 VAL A C 1
ATOM 635 O O . VAL A 1 88 ? -4.768 -4.613 1.056 1.00 98.38 88 VAL A O 1
ATOM 638 N N . ASP A 1 89 ? -4.806 -4.885 -1.173 1.00 97.75 89 ASP A N 1
ATOM 639 C CA . ASP A 1 89 ? -6.016 -5.693 -1.229 1.00 97.75 89 ASP A CA 1
ATOM 640 C C . ASP A 1 89 ? -5.748 -7.078 -0.608 1.00 97.75 89 ASP A C 1
ATOM 642 O O . ASP A 1 89 ? -4.938 -7.850 -1.139 1.00 97.75 89 ASP A O 1
ATOM 646 N N . PRO A 1 90 ? -6.432 -7.437 0.496 1.00 95.00 90 PRO A N 1
ATOM 647 C CA . PRO A 1 90 ? -6.254 -8.734 1.139 1.00 95.00 90 PRO A CA 1
ATOM 648 C C . PRO A 1 90 ? -6.625 -9.914 0.235 1.00 95.00 90 PRO A C 1
ATOM 650 O O . PRO A 1 90 ? -6.106 -11.011 0.439 1.00 95.00 90 PRO A O 1
ATOM 653 N N . ALA A 1 91 ? -7.512 -9.721 -0.748 1.00 96.50 91 ALA A N 1
ATOM 654 C CA . ALA A 1 91 ? -7.960 -10.790 -1.638 1.00 96.50 91 ALA A CA 1
ATOM 655 C C . ALA A 1 91 ? -6.863 -11.264 -2.605 1.00 96.50 91 ALA A C 1
ATOM 657 O O . ALA A 1 91 ? -6.946 -12.382 -3.115 1.00 96.50 91 ALA A O 1
ATOM 658 N N . GLY A 1 92 ? -5.848 -10.431 -2.852 1.00 95.25 92 GLY A N 1
ATOM 659 C CA . GLY A 1 92 ? -4.730 -10.732 -3.744 1.00 95.25 92 GLY A CA 1
ATOM 660 C C . GLY A 1 92 ? -3.445 -11.164 -3.036 1.00 95.25 92 GLY A C 1
ATOM 661 O O . GLY A 1 92 ? -2.425 -11.322 -3.701 1.00 95.25 92 GLY A O 1
ATOM 662 N N . LEU A 1 93 ? -3.452 -11.330 -1.709 1.00 97.38 93 LEU A N 1
ATOM 663 C CA . LEU A 1 93 ? -2.241 -11.672 -0.961 1.00 97.38 93 LEU A CA 1
ATOM 664 C C . LEU A 1 93 ? -1.709 -13.069 -1.308 1.00 97.38 93 LEU A C 1
ATOM 666 O O . LEU A 1 93 ? -2.445 -14.054 -1.361 1.00 97.38 93 LEU A O 1
ATOM 670 N N . THR A 1 94 ? -0.390 -13.142 -1.460 1.00 98.31 94 THR A N 1
ATOM 671 C CA . THR A 1 94 ? 0.402 -14.361 -1.656 1.00 98.31 94 THR A CA 1
ATOM 672 C C . THR A 1 94 ? 1.552 -14.396 -0.646 1.00 98.31 94 THR A C 1
ATOM 674 O O . THR A 1 94 ? 1.906 -13.366 -0.072 1.00 98.31 94 THR A O 1
ATOM 677 N N . ASP A 1 95 ? 2.164 -15.568 -0.440 1.00 98.06 95 ASP A N 1
ATOM 678 C CA . ASP A 1 95 ? 3.289 -15.736 0.501 1.00 98.06 95 ASP A CA 1
ATOM 679 C C . ASP A 1 95 ? 4.505 -14.869 0.130 1.00 98.06 95 ASP A C 1
ATOM 681 O O . ASP A 1 95 ? 5.245 -14.410 1.001 1.00 98.06 95 ASP A O 1
ATOM 685 N N . THR A 1 96 ? 4.703 -14.641 -1.168 1.00 98.56 96 THR A N 1
ATOM 686 C CA . THR A 1 96 ? 5.700 -13.722 -1.719 1.00 98.56 96 THR A CA 1
ATOM 687 C C . THR A 1 96 ? 4.986 -12.552 -2.371 1.00 98.56 96 THR A C 1
ATOM 689 O O . THR A 1 96 ? 4.048 -12.756 -3.134 1.00 98.56 96 THR A O 1
ATOM 692 N N . LEU A 1 97 ? 5.447 -11.333 -2.118 1.00 98.75 97 LEU A N 1
ATOM 693 C CA . LEU A 1 97 ? 4.996 -10.123 -2.803 1.00 98.75 97 LEU A CA 1
ATOM 694 C C . LEU A 1 97 ? 6.185 -9.422 -3.454 1.00 98.75 97 LEU A C 1
ATOM 696 O O . LEU A 1 97 ? 7.333 -9.618 -3.053 1.00 98.75 97 LEU A O 1
ATOM 700 N N . PHE A 1 98 ? 5.917 -8.565 -4.437 1.00 98.88 98 PHE A N 1
ATOM 701 C CA . PHE A 1 98 ? 6.942 -7.786 -5.128 1.00 98.88 98 PHE A CA 1
ATOM 702 C C . PHE A 1 98 ? 6.672 -6.295 -4.991 1.00 98.88 98 PHE A C 1
ATOM 704 O O . PHE A 1 98 ? 5.642 -5.809 -5.448 1.00 98.88 98 PHE A O 1
ATOM 711 N N . ALA A 1 99 ? 7.628 -5.556 -4.430 1.00 98.75 99 ALA A N 1
ATOM 712 C CA . ALA A 1 99 ? 7.630 -4.100 -4.468 1.00 98.75 99 ALA A CA 1
ATOM 713 C C . ALA A 1 99 ? 8.364 -3.626 -5.728 1.00 98.75 99 ALA A C 1
ATOM 715 O O . ALA A 1 99 ? 9.558 -3.898 -5.889 1.00 98.75 99 ALA A O 1
ATOM 716 N N . MET A 1 100 ? 7.660 -2.928 -6.616 1.00 98.75 100 MET A N 1
ATOM 717 C CA . MET A 1 100 ? 8.159 -2.463 -7.909 1.00 98.75 100 MET A CA 1
ATOM 718 C C . MET A 1 100 ? 8.001 -0.950 -8.044 1.00 98.75 100 MET A C 1
ATOM 720 O O . MET A 1 100 ? 6.927 -0.401 -7.796 1.00 98.75 100 MET A O 1
ATOM 724 N N . LEU A 1 101 ? 9.072 -0.271 -8.451 1.00 98.50 101 LEU A N 1
ATOM 725 C CA . LEU A 1 101 ? 9.035 1.162 -8.730 1.00 98.50 101 LEU A CA 1
ATOM 726 C C . LEU A 1 101 ? 8.524 1.407 -10.154 1.00 98.50 101 LEU A C 1
ATOM 728 O O . LEU A 1 101 ? 9.025 0.795 -11.097 1.00 98.50 101 LEU A O 1
ATOM 732 N N . HIS A 1 102 ? 7.582 2.328 -10.299 1.00 98.56 102 HIS A N 1
ATOM 733 C CA . HIS A 1 102 ? 7.056 2.807 -11.576 1.00 98.56 102 HIS A CA 1
ATOM 734 C C . HIS A 1 102 ? 7.280 4.317 -11.702 1.00 98.56 102 HIS A C 1
ATOM 736 O O . HIS A 1 102 ? 7.372 5.028 -10.695 1.00 98.56 102 HIS A O 1
ATOM 742 N N . GLU A 1 103 ? 7.410 4.792 -12.937 1.00 96.62 103 GLU A N 1
ATOM 743 C CA . GLU A 1 103 ? 7.415 6.226 -13.249 1.00 96.62 103 GLU A CA 1
ATOM 744 C C . GLU A 1 103 ? 5.983 6.771 -13.185 1.00 96.62 103 GLU A C 1
ATOM 746 O O . GLU A 1 103 ? 5.040 6.012 -13.381 1.00 96.62 103 GLU A O 1
ATOM 751 N N . ASP A 1 104 ? 5.835 8.062 -12.886 1.00 97.31 104 ASP A N 1
ATOM 752 C CA . ASP A 1 104 ? 4.588 8.815 -13.080 1.00 97.31 104 ASP A CA 1
ATOM 753 C C . ASP A 1 104 ? 4.728 9.561 -14.412 1.00 97.31 104 ASP A C 1
ATOM 755 O O . ASP A 1 104 ? 5.488 10.533 -14.535 1.00 97.31 104 ASP A O 1
ATOM 759 N N . ALA A 1 105 ? 4.090 9.022 -15.443 1.00 95.31 105 ALA A N 1
ATOM 760 C CA . ALA A 1 105 ? 4.108 9.534 -16.802 1.00 95.31 105 ALA A CA 1
ATOM 761 C C . ALA A 1 105 ? 2.670 9.737 -17.290 1.00 95.31 105 ALA A C 1
ATOM 763 O O . ALA A 1 105 ? 1.735 9.142 -16.793 1.00 95.31 105 ALA A O 1
ATOM 764 N N . GLY A 1 106 ? 2.466 10.575 -18.308 1.00 95.62 106 GLY A N 1
ATOM 765 C CA . GLY A 1 106 ? 1.101 10.904 -18.728 1.00 95.62 106 GLY A CA 1
ATOM 766 C C . GLY A 1 106 ? 0.435 11.905 -17.788 1.00 95.62 106 GLY A C 1
ATOM 767 O O . GLY A 1 106 ? 0.864 13.065 -17.753 1.00 95.62 106 GLY A O 1
ATOM 768 N N . GLU A 1 107 ? -0.649 11.510 -17.116 1.00 96.25 107 GLU A N 1
ATOM 769 C CA . GLU A 1 107 ? -1.395 12.392 -16.219 1.00 96.25 107 GLU A CA 1
ATOM 770 C C . GLU A 1 107 ? -0.762 12.419 -14.826 1.00 96.25 107 GLU A C 1
ATOM 772 O O . GLU A 1 107 ? -1.015 11.566 -13.989 1.00 96.25 107 GLU A O 1
ATOM 777 N N . VAL A 1 108 ? 0.006 13.478 -14.558 1.00 94.19 108 VAL A N 1
ATOM 778 C CA . VAL A 1 108 ? 0.719 13.672 -13.285 1.00 94.19 108 VAL A CA 1
ATOM 779 C C . VAL A 1 108 ? -0.168 13.390 -12.070 1.00 94.19 108 VAL A C 1
ATOM 781 O O . VAL A 1 108 ? -1.175 14.072 -11.850 1.00 94.19 108 VAL A O 1
ATOM 784 N N . GLY A 1 109 ? 0.278 12.459 -11.229 1.00 95.06 109 GLY A N 1
ATOM 785 C CA . GLY A 1 109 ? -0.401 12.080 -9.991 1.00 95.06 109 GLY A CA 1
ATOM 786 C C . GLY A 1 109 ? -1.570 11.113 -10.176 1.00 95.06 109 GLY A C 1
ATOM 787 O O . GLY A 1 109 ? -2.279 10.845 -9.202 1.00 95.06 109 GLY A O 1
ATOM 788 N N . THR A 1 110 ? -1.755 10.575 -11.378 1.00 97.25 110 THR A N 1
ATOM 789 C CA . THR A 1 110 ? -2.629 9.432 -11.652 1.00 97.25 110 THR A CA 1
ATOM 790 C C . THR A 1 110 ? -1.769 8.173 -11.773 1.00 97.25 110 THR A C 1
ATOM 792 O O . THR A 1 110 ? -0.569 8.265 -12.011 1.00 97.25 110 THR A O 1
ATOM 795 N N . TYR A 1 111 ? -2.349 7.014 -11.449 1.00 97.75 111 TYR A N 1
ATOM 796 C CA . TYR A 1 111 ? -1.693 5.730 -11.675 1.00 97.75 111 TYR A CA 1
ATOM 797 C C . TYR A 1 111 ? -2.328 5.052 -12.890 1.00 97.75 111 TYR A C 1
ATOM 799 O O . TYR A 1 111 ? -3.515 4.713 -12.847 1.00 97.75 111 TYR A O 1
ATOM 807 N N . GLU A 1 112 ? -1.556 4.843 -13.958 1.00 98.00 112 GLU A N 1
ATOM 808 C CA . GLU A 1 112 ? -2.064 4.389 -15.262 1.00 98.00 112 GLU A CA 1
ATOM 809 C C . GLU A 1 112 ? -1.559 3.007 -15.728 1.00 98.00 112 GLU A C 1
ATOM 811 O O . GLU A 1 112 ? -1.777 2.618 -16.874 1.00 98.00 112 GLU A O 1
ATOM 816 N N . PHE A 1 113 ? -0.911 2.207 -14.887 1.00 97.69 113 PHE A N 1
ATOM 817 C CA . PHE A 1 113 ? -0.528 0.828 -15.237 1.00 97.69 113 PHE A CA 1
ATOM 818 C C . PHE A 1 113 ? -1.727 -0.143 -15.088 1.00 97.69 113 PHE A C 1
ATOM 820 O O . PHE A 1 113 ? -2.531 0.032 -14.170 1.00 97.69 113 PHE A O 1
ATOM 827 N N . PRO A 1 114 ? -1.878 -1.201 -15.917 1.00 96.00 114 PRO A N 1
ATOM 828 C CA . PRO A 1 114 ? -0.945 -1.718 -16.929 1.00 96.00 114 PRO A CA 1
ATOM 829 C C . PRO A 1 114 ? -1.122 -1.169 -18.348 1.00 96.00 114 PRO A C 1
ATOM 831 O O . PRO A 1 114 ? -0.244 -1.370 -19.185 1.00 96.00 114 PRO A O 1
ATOM 834 N N . ASP A 1 115 ? -2.246 -0.516 -18.636 1.00 95.12 115 ASP A N 1
ATOM 835 C CA . ASP A 1 115 ? -2.634 -0.159 -20.009 1.00 95.12 115 ASP A CA 1
ATOM 836 C C . ASP A 1 115 ? -2.157 1.238 -20.446 1.00 95.12 115 ASP A C 1
ATOM 838 O O . ASP A 1 115 ? -2.398 1.659 -21.582 1.00 95.12 115 ASP A O 1
ATOM 842 N N . GLY A 1 116 ? -1.487 1.965 -19.556 1.00 95.19 116 GLY A N 1
ATOM 843 C CA . GLY A 1 116 ? -1.065 3.343 -19.746 1.00 95.19 116 GLY A CA 1
ATOM 844 C C . GLY A 1 116 ? 0.434 3.586 -19.524 1.00 95.19 116 GLY A C 1
ATOM 845 O O . GLY A 1 116 ? 1.244 2.658 -19.563 1.00 95.19 116 GLY A O 1
ATOM 846 N N . PRO A 1 117 ? 0.825 4.865 -19.403 1.00 97.38 117 PRO A N 1
ATOM 847 C CA . PRO A 1 117 ? 2.221 5.301 -19.493 1.00 97.38 117 PRO A CA 1
ATOM 848 C C . PRO A 1 117 ? 3.106 5.007 -18.271 1.00 97.38 117 PRO A C 1
ATOM 850 O O . PRO A 1 117 ? 4.328 5.075 -18.419 1.00 97.38 117 PRO A O 1
ATOM 853 N N . ASP A 1 118 ? 2.538 4.661 -17.114 1.00 98.12 118 ASP A N 1
ATOM 854 C CA . ASP A 1 118 ? 3.284 4.387 -15.877 1.00 98.12 118 ASP A CA 1
ATOM 855 C C . ASP A 1 118 ? 4.011 3.047 -15.930 1.00 98.12 118 ASP A C 1
ATOM 857 O O . ASP A 1 118 ? 3.574 2.034 -15.390 1.00 98.12 118 ASP A O 1
ATOM 861 N N . VAL A 1 119 ? 5.137 3.016 -16.630 1.00 97.19 119 VAL A N 1
ATOM 862 C CA . VAL A 1 119 ? 5.923 1.797 -16.822 1.00 97.19 119 VAL A CA 1
ATOM 863 C C . VAL A 1 119 ? 6.890 1.543 -15.656 1.00 97.19 119 VAL A C 1
ATOM 865 O O . VAL A 1 119 ? 7.316 2.481 -14.973 1.00 97.19 119 VAL A O 1
ATOM 868 N N . PRO A 1 120 ? 7.307 0.280 -15.433 1.00 98.25 120 PRO A N 1
ATOM 869 C CA . PRO A 1 120 ? 8.318 -0.040 -14.432 1.00 98.25 120 PRO A CA 1
ATOM 870 C C . PRO A 1 120 ? 9.660 0.663 -14.680 1.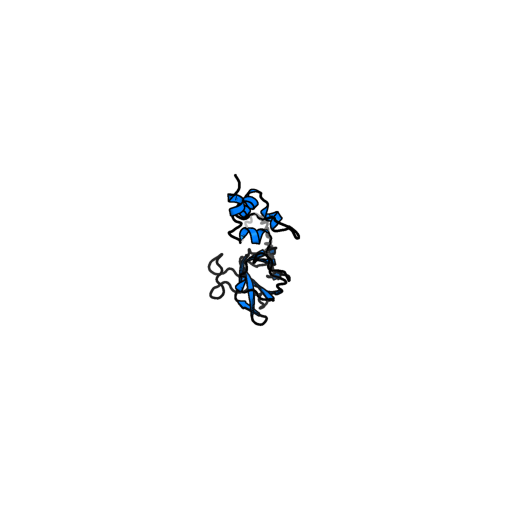00 98.25 120 PRO A C 1
ATOM 872 O O . PRO A 1 120 ? 10.244 0.574 -15.766 1.00 98.25 120 PRO A O 1
ATOM 875 N N . VAL A 1 121 ? 10.215 1.276 -13.632 1.00 97.81 121 VAL A N 1
ATOM 876 C CA . VAL A 1 121 ? 11.550 1.890 -13.662 1.00 97.81 121 VAL A CA 1
ATOM 877 C C . VAL A 1 121 ? 12.604 0.811 -13.879 1.00 97.81 121 VAL A C 1
ATOM 879 O O . VAL A 1 121 ? 12.605 -0.220 -13.204 1.00 97.81 121 VAL A O 1
ATOM 882 N N . SER A 1 122 ? 13.561 1.069 -14.774 1.00 96.25 122 SER A N 1
ATOM 883 C CA . SER A 1 122 ? 14.666 0.152 -15.067 1.00 96.25 122 SER A CA 1
ATOM 884 C C . SER A 1 122 ? 16.041 0.796 -14.879 1.00 96.25 122 SER A C 1
ATOM 886 O O . SER A 1 122 ? 16.296 1.919 -15.307 1.00 96.25 122 SER A O 1
ATOM 888 N N . VAL A 1 123 ? 16.974 0.052 -14.282 1.00 94.94 123 VAL A N 1
ATOM 889 C CA . VAL A 1 123 ? 18.384 0.434 -14.117 1.00 94.94 123 VAL A CA 1
ATOM 890 C C . VAL A 1 123 ? 19.262 -0.612 -14.791 1.00 94.94 123 VAL A C 1
ATOM 892 O O . VAL A 1 123 ? 19.315 -1.759 -14.352 1.00 94.94 123 VAL A O 1
ATOM 895 N N . ARG A 1 124 ? 20.005 -0.211 -15.834 1.00 92.69 124 ARG A N 1
ATOM 896 C CA . ARG A 1 124 ? 20.835 -1.124 -16.651 1.00 92.69 124 ARG A CA 1
ATOM 897 C C . ARG A 1 124 ? 20.016 -2.307 -17.196 1.00 92.69 124 ARG A C 1
ATOM 899 O O . ARG A 1 124 ? 20.395 -3.459 -16.997 1.00 92.69 124 ARG A O 1
ATOM 906 N N . ASP A 1 125 ? 18.867 -1.995 -17.797 1.00 93.94 125 ASP A N 1
ATOM 907 C CA . ASP A 1 125 ? 17.920 -2.959 -18.384 1.00 93.94 125 ASP A CA 1
ATOM 908 C C . ASP A 1 125 ? 17.312 -3.961 -17.385 1.00 93.94 125 ASP A C 1
ATOM 910 O O . ASP A 1 125 ? 16.788 -5.005 -17.770 1.00 93.94 125 ASP A O 1
ATOM 914 N N . LYS A 1 126 ? 17.377 -3.658 -16.083 1.00 95.44 126 LYS A N 1
ATOM 915 C CA . LYS A 1 126 ? 16.745 -4.449 -15.024 1.00 95.44 126 LYS A CA 1
ATOM 916 C C . LYS A 1 126 ? 15.694 -3.620 -14.310 1.00 95.44 126 LYS A C 1
ATOM 918 O O . LYS A 1 126 ? 16.022 -2.557 -13.784 1.00 95.44 126 LYS A O 1
ATOM 923 N N . VAL A 1 127 ? 14.473 -4.142 -14.251 1.00 97.75 127 VAL A N 1
ATOM 924 C CA . VAL A 1 127 ? 13.379 -3.530 -13.494 1.00 97.75 127 VAL A CA 1
ATOM 925 C C . VAL A 1 127 ? 13.773 -3.394 -12.024 1.00 97.75 127 VAL A C 1
ATOM 927 O O . VAL A 1 127 ? 14.364 -4.302 -11.429 1.00 97.75 127 VAL A O 1
ATOM 930 N N . VAL A 1 128 ? 13.450 -2.247 -11.436 1.00 98.25 128 VAL A N 1
ATOM 931 C CA . VAL A 1 128 ? 13.635 -1.966 -10.014 1.00 98.25 128 VAL A CA 1
ATOM 932 C C . VAL A 1 128 ? 12.495 -2.623 -9.246 1.00 98.25 128 VAL A C 1
ATOM 934 O O . VAL A 1 128 ? 11.462 -2.020 -8.969 1.00 98.25 128 VAL A O 1
ATOM 937 N N . VAL A 1 129 ? 12.699 -3.899 -8.931 1.00 98.50 129 VAL A N 1
ATOM 938 C CA . VAL A 1 129 ? 11.755 -4.735 -8.193 1.00 98.50 129 VAL A CA 1
ATOM 939 C C . VAL A 1 129 ? 12.469 -5.513 -7.091 1.00 98.50 129 VAL A C 1
ATOM 941 O O . VAL A 1 129 ? 13.621 -5.934 -7.261 1.00 98.50 129 VAL A O 1
ATOM 944 N N . LYS A 1 130 ? 11.793 -5.711 -5.957 1.00 98.50 130 LYS A N 1
ATOM 945 C CA . LYS A 1 130 ? 12.247 -6.571 -4.860 1.00 98.50 130 LYS A CA 1
ATOM 946 C C . LYS A 1 130 ? 11.138 -7.511 -4.391 1.00 98.50 130 LYS A C 1
ATOM 948 O O . LYS A 1 130 ? 10.082 -7.009 -4.011 1.00 98.50 130 LYS A O 1
ATOM 953 N N . PRO A 1 131 ? 11.379 -8.834 -4.374 1.00 98.62 131 PRO A N 1
ATOM 954 C CA . PRO A 1 131 ? 10.511 -9.755 -3.659 1.00 98.62 131 PRO A CA 1
ATOM 955 C C . PRO A 1 131 ? 10.705 -9.614 -2.144 1.00 98.62 131 PRO A C 1
ATOM 957 O O . PRO A 1 131 ? 11.805 -9.284 -1.691 1.00 98.62 131 PRO A O 1
ATOM 960 N N . PHE A 1 132 ? 9.661 -9.911 -1.380 1.00 98.75 132 PHE A N 1
ATOM 961 C CA . PHE A 1 132 ? 9.701 -10.090 0.070 1.00 98.75 132 PHE A CA 1
ATOM 962 C C . PHE A 1 132 ? 8.645 -11.108 0.505 1.00 98.75 132 PHE A C 1
ATOM 964 O O . PHE A 1 132 ? 7.621 -11.272 -0.162 1.00 98.75 132 PHE A O 1
ATOM 971 N N . GLN A 1 133 ? 8.900 -11.786 1.621 1.00 98.69 133 GLN A N 1
ATOM 972 C CA . GLN A 1 133 ? 7.965 -12.742 2.204 1.00 98.69 133 GLN A CA 1
ATOM 973 C C . GLN A 1 133 ? 6.971 -12.045 3.127 1.00 98.69 133 GLN A C 1
ATOM 975 O O . GLN A 1 133 ? 7.351 -11.228 3.973 1.00 98.69 133 GLN A O 1
ATOM 980 N N . VAL A 1 134 ? 5.704 -12.430 3.002 1.00 98.25 134 VAL A N 1
ATOM 981 C CA . VAL A 1 134 ? 4.660 -12.103 3.969 1.00 98.25 134 VAL A CA 1
ATOM 982 C C . VAL A 1 134 ? 4.746 -13.105 5.114 1.00 98.25 134 VAL A C 1
ATOM 984 O O . VAL A 1 134 ? 4.513 -14.298 4.936 1.00 98.25 134 VAL A O 1
ATOM 987 N N . THR A 1 135 ? 5.102 -12.634 6.307 1.00 97.44 135 THR A N 1
ATOM 988 C CA . THR A 1 135 ? 5.318 -13.511 7.475 1.00 97.44 135 THR A CA 1
ATOM 989 C C . THR A 1 135 ? 4.066 -13.713 8.329 1.00 97.44 135 THR A C 1
ATOM 991 O O . THR A 1 135 ? 4.088 -14.513 9.261 1.00 97.44 135 THR A O 1
ATOM 994 N N . GLY A 1 136 ? 2.986 -12.993 8.028 1.00 95.00 136 GLY A N 1
ATOM 995 C CA . GLY A 1 136 ? 1.720 -13.025 8.755 1.00 95.00 136 GLY A CA 1
ATOM 996 C C . GLY A 1 136 ? 0.725 -12.009 8.194 1.00 95.00 136 GLY A C 1
ATOM 997 O O . GLY A 1 136 ? 1.104 -11.121 7.432 1.00 95.00 136 GLY A O 1
ATOM 998 N N . ASN A 1 137 ? -0.545 -12.149 8.570 1.00 93.88 137 ASN A N 1
ATOM 999 C CA . ASN A 1 137 ? -1.592 -11.164 8.308 1.00 93.88 137 ASN A CA 1
ATOM 1000 C C . ASN A 1 137 ? -2.240 -10.808 9.646 1.00 93.88 137 ASN A C 1
ATOM 1002 O O . ASN A 1 137 ? -2.868 -11.655 10.285 1.00 93.88 137 ASN A O 1
ATOM 1006 N N . GLU A 1 138 ? -2.004 -9.583 10.090 1.00 92.50 138 GLU A N 1
ATOM 1007 C CA . GLU A 1 138 ? -2.256 -9.117 11.444 1.00 92.50 138 GLU A CA 1
ATOM 1008 C C . GLU A 1 138 ? -3.119 -7.853 11.412 1.00 92.50 138 GLU A C 1
ATOM 1010 O O . GLU A 1 138 ? -3.112 -7.077 10.454 1.00 92.50 138 GLU A O 1
ATOM 1015 N N . GLN A 1 139 ? -3.868 -7.631 12.488 1.00 91.19 139 GLN A N 1
ATOM 1016 C CA . GLN A 1 139 ? -4.618 -6.398 12.697 1.00 91.19 139 GLN A CA 1
ATOM 1017 C C . GLN A 1 139 ? -4.233 -5.797 14.039 1.00 91.19 139 GLN A C 1
ATOM 1019 O O . GLN A 1 139 ? -4.092 -6.515 15.034 1.00 91.19 139 GLN A O 1
ATOM 1024 N N . THR A 1 140 ? -4.091 -4.477 14.081 1.00 92.00 140 THR A N 1
ATOM 1025 C CA . THR A 1 140 ? -3.908 -3.771 15.348 1.00 92.00 140 THR A CA 1
ATOM 1026 C C . THR A 1 140 ? -5.230 -3.709 16.106 1.00 92.00 140 THR A C 1
ATOM 1028 O O . THR A 1 140 ? -6.317 -3.780 15.526 1.00 92.00 140 THR A O 1
ATOM 1031 N N . VAL A 1 141 ? -5.165 -3.507 17.426 1.00 91.94 141 VAL A N 1
ATOM 1032 C CA . VAL A 1 141 ? -6.368 -3.258 18.239 1.00 91.94 141 VAL A CA 1
ATOM 1033 C C . VAL A 1 141 ? -7.138 -2.054 17.692 1.00 91.94 141 VAL A C 1
ATOM 1035 O O . VAL A 1 141 ? -8.363 -2.097 17.583 1.00 91.94 141 VAL A O 1
ATOM 1038 N N . ARG A 1 142 ? -6.423 -0.994 17.291 1.00 91.62 142 ARG A N 1
ATOM 1039 C CA . ARG A 1 142 ? -7.019 0.154 16.599 1.00 91.62 142 ARG A CA 1
ATOM 1040 C C . ARG A 1 142 ? -7.706 -0.265 15.298 1.00 91.62 142 ARG A C 1
ATOM 1042 O O . ARG A 1 142 ? -8.837 0.149 15.069 1.00 91.62 142 ARG A O 1
ATOM 1049 N N . GLY A 1 143 ? -7.038 -1.055 14.461 1.00 90.25 143 GLY A N 1
ATOM 1050 C CA . GLY A 1 143 ? -7.573 -1.547 13.191 1.00 90.25 143 GLY A CA 1
ATOM 1051 C C . GLY A 1 143 ? -8.899 -2.282 13.371 1.00 90.25 143 GLY A C 1
ATOM 1052 O O . GLY A 1 143 ? -9.865 -1.996 12.664 1.00 90.25 143 GLY A O 1
ATOM 1053 N N . ILE A 1 144 ? -8.996 -3.139 14.390 1.00 91.38 144 ILE A N 1
ATOM 1054 C CA . ILE A 1 144 ? -10.242 -3.833 14.753 1.00 91.38 144 ILE A CA 1
ATOM 1055 C C . ILE A 1 144 ? -11.331 -2.831 15.168 1.00 91.38 144 ILE A C 1
ATOM 1057 O O . ILE A 1 144 ? -12.441 -2.874 14.644 1.00 91.38 144 ILE A O 1
ATOM 1061 N N . VAL A 1 145 ? -11.018 -1.889 16.065 1.00 92.88 145 VAL A N 1
ATOM 1062 C CA . VAL A 1 145 ? -11.986 -0.884 16.553 1.00 92.88 145 VAL A CA 1
ATOM 1063 C C . VAL A 1 145 ? -12.525 0.004 15.428 1.00 92.88 145 VAL A C 1
ATOM 1065 O O . VAL A 1 145 ? -13.688 0.393 15.465 1.00 92.88 145 VAL A O 1
ATOM 1068 N N . LEU A 1 146 ? -11.697 0.339 14.437 1.00 91.19 146 LEU A N 1
ATOM 1069 C CA . LEU A 1 146 ? -12.099 1.209 13.329 1.00 91.19 146 LEU A CA 1
ATOM 1070 C C . LEU A 1 146 ? -12.828 0.480 12.200 1.00 91.19 146 LEU A C 1
ATOM 1072 O O . LEU A 1 146 ? -13.593 1.114 11.475 1.00 91.19 146 LEU A O 1
ATOM 1076 N N . SER A 1 147 ? -12.577 -0.816 12.024 1.00 90.69 147 SER A N 1
ATOM 1077 C CA . SER A 1 147 ? -13.177 -1.603 10.942 1.00 90.69 147 SER A CA 1
ATOM 1078 C C . SER A 1 147 ? -14.522 -2.227 11.317 1.00 90.69 147 SER A C 1
ATOM 1080 O O . SER A 1 147 ? -15.329 -2.484 10.424 1.00 90.69 147 SER A O 1
ATOM 1082 N N . ASP A 1 148 ? -14.798 -2.437 12.608 1.00 94.25 148 ASP A N 1
ATOM 1083 C CA . ASP A 1 148 ? -16.059 -3.019 13.074 1.00 94.25 148 ASP A CA 1
ATOM 1084 C C . ASP A 1 148 ? -17.129 -1.938 13.363 1.00 94.25 148 ASP A C 1
ATOM 1086 O O . ASP A 1 148 ? -16.968 -1.120 14.280 1.00 94.25 148 ASP A O 1
ATOM 1090 N N . PRO A 1 149 ? -18.276 -1.942 12.651 1.00 95.62 149 PRO A N 1
ATOM 1091 C CA . PRO A 1 149 ? -19.365 -0.993 12.884 1.00 95.62 149 PRO A CA 1
ATOM 1092 C C . PRO A 1 149 ? -19.931 -1.000 14.312 1.00 95.62 149 PRO A C 1
ATOM 1094 O O . PRO A 1 149 ? -20.489 0.009 14.750 1.00 95.62 149 PRO A O 1
ATOM 1097 N N . GLN A 1 150 ? -19.809 -2.104 15.058 1.00 96.94 150 GLN A N 1
ATOM 1098 C CA . GLN A 1 150 ? -20.304 -2.205 16.436 1.00 96.94 150 GLN A CA 1
ATOM 1099 C C . GLN A 1 150 ? -19.489 -1.373 17.434 1.00 96.94 150 GLN A C 1
ATOM 1101 O O . GLN A 1 150 ? -19.963 -1.150 18.552 1.00 96.94 150 GLN A O 1
ATOM 1106 N N . PHE A 1 151 ? -18.304 -0.897 17.040 1.00 96.81 151 PHE A N 1
ATOM 1107 C CA . PHE A 1 151 ? -17.413 -0.084 17.868 1.00 96.81 151 PHE A CA 1
ATOM 1108 C C . PHE A 1 151 ? -17.345 1.385 17.436 1.00 96.81 151 PHE A C 1
ATOM 1110 O O . PHE A 1 151 ? -16.509 2.123 17.948 1.00 96.81 151 PHE A O 1
ATOM 1117 N N . SER A 1 152 ? -18.238 1.868 16.564 1.00 96.31 152 SER A N 1
ATOM 1118 C CA . SER A 1 152 ? -18.201 3.258 16.075 1.00 96.31 152 SER A CA 1
ATOM 1119 C C . SER A 1 152 ? -18.210 4.322 17.184 1.00 96.31 152 SER A C 1
ATOM 1121 O O . SER A 1 152 ? -17.525 5.339 17.067 1.00 96.31 152 SER A O 1
ATOM 1123 N N . THR A 1 153 ? -18.945 4.104 18.283 1.00 96.62 153 THR A N 1
ATOM 1124 C CA . THR A 1 153 ? -18.941 5.032 19.430 1.00 96.62 153 THR A CA 1
ATOM 1125 C C . THR A 1 153 ? -17.615 4.976 20.193 1.00 96.62 153 THR A C 1
ATOM 1127 O O . THR A 1 153 ? -17.094 6.014 20.603 1.00 96.62 153 THR A O 1
ATOM 1130 N N . LEU A 1 154 ? -17.028 3.783 20.340 1.00 96.06 154 LEU A N 1
ATOM 1131 C CA . LEU A 1 154 ? -15.701 3.610 20.934 1.00 96.06 154 LEU A CA 1
ATOM 1132 C C . LEU A 1 154 ? -14.617 4.271 20.075 1.00 96.06 154 LEU A C 1
ATOM 1134 O O . LEU A 1 154 ? -13.782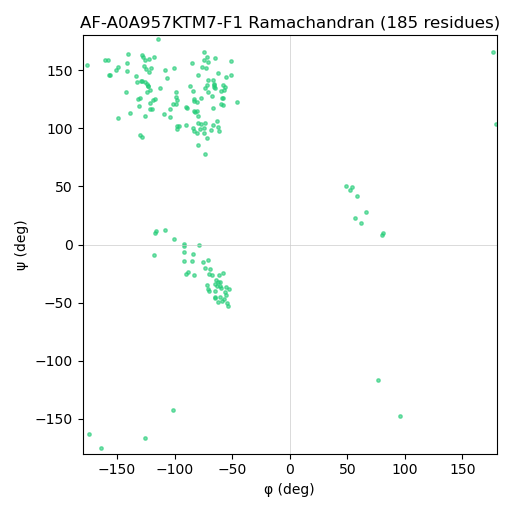 4.987 20.616 1.00 96.06 154 LEU A O 1
ATOM 1138 N N . ALA A 1 155 ? -14.652 4.074 18.756 1.00 94.56 155 ALA A N 1
ATOM 1139 C CA . ALA A 1 155 ? -13.742 4.699 17.801 1.00 94.56 155 ALA A CA 1
ATOM 1140 C C . ALA A 1 155 ? -13.738 6.227 17.948 1.00 94.56 155 ALA A C 1
ATOM 1142 O O . ALA A 1 155 ? -12.685 6.826 18.161 1.00 94.56 155 ALA A O 1
ATOM 1143 N N . ALA A 1 156 ? -14.924 6.847 17.961 1.00 95.06 156 ALA A N 1
ATOM 1144 C CA . ALA A 1 156 ? -15.055 8.287 18.169 1.00 95.06 156 ALA A CA 1
ATOM 1145 C C . ALA A 1 156 ? -14.475 8.744 19.521 1.00 95.06 156 ALA A C 1
ATOM 1147 O O . ALA A 1 156 ? -13.858 9.807 19.604 1.00 95.06 156 ALA A O 1
ATOM 1148 N N . ALA A 1 157 ? -14.642 7.948 20.582 1.00 94.25 157 ALA A N 1
ATOM 1149 C CA . ALA A 1 157 ? -14.074 8.245 21.895 1.00 94.25 157 ALA A CA 1
ATOM 1150 C C . ALA A 1 157 ? -12.541 8.104 21.926 1.00 94.25 157 ALA A C 1
ATOM 1152 O O . ALA A 1 157 ? -11.870 8.945 22.524 1.00 94.25 157 ALA A O 1
ATOM 1153 N N . VAL A 1 158 ? -11.979 7.082 21.270 1.00 93.25 158 VAL A N 1
ATOM 1154 C CA . VAL A 1 158 ? -10.524 6.893 21.118 1.00 93.25 158 VAL A CA 1
ATOM 1155 C C . VAL A 1 158 ? -9.907 8.080 20.384 1.00 93.25 158 VAL A C 1
ATOM 1157 O O . VAL A 1 158 ? -8.890 8.611 20.838 1.00 93.25 158 VAL A O 1
ATOM 1160 N N . ASP A 1 159 ? -10.538 8.523 19.296 1.00 92.38 159 ASP A N 1
ATOM 1161 C CA . ASP A 1 159 ? -10.087 9.678 18.521 1.00 92.38 159 ASP A CA 1
ATOM 1162 C C . ASP A 1 159 ? -10.179 10.969 19.345 1.00 92.38 159 ASP A C 1
ATOM 1164 O O . ASP A 1 159 ? -9.210 11.725 19.421 1.00 92.38 159 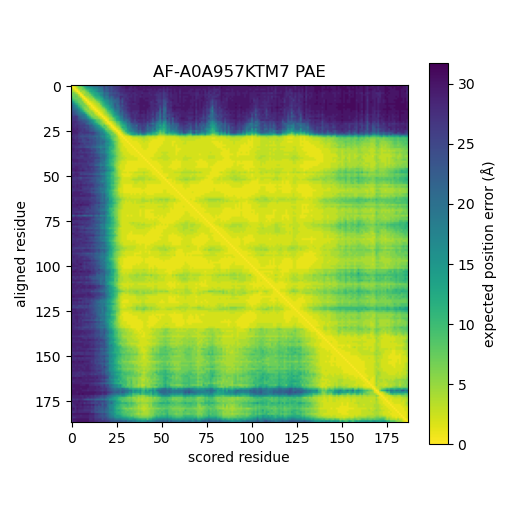ASP A O 1
ATOM 1168 N N . ALA A 1 160 ? -11.297 11.196 20.044 1.00 94.56 160 ALA A N 1
ATOM 1169 C CA . ALA A 1 160 ? -11.473 12.357 20.920 1.00 94.56 160 ALA A CA 1
ATOM 1170 C C . ALA A 1 160 ? -10.465 12.391 22.083 1.00 94.56 160 ALA A C 1
ATOM 1172 O O . ALA A 1 160 ? -10.061 13.468 22.523 1.00 94.56 160 ALA A O 1
ATOM 1173 N N . ALA A 1 161 ? -10.048 11.222 22.574 1.00 94.44 161 ALA A N 1
ATOM 1174 C CA . ALA A 1 161 ? -9.043 11.083 23.623 1.00 94.44 161 ALA A CA 1
ATOM 1175 C C . ALA A 1 161 ? -7.596 11.131 23.099 1.00 94.44 161 ALA A C 1
ATOM 1177 O O . ALA A 1 161 ? -6.666 11.166 23.905 1.00 94.44 161 ALA A O 1
ATOM 1178 N N . GLY A 1 162 ? -7.385 11.120 21.777 1.00 91.62 162 GLY A N 1
ATOM 1179 C CA . GLY A 1 162 ? -6.052 11.079 21.173 1.00 91.62 162 GLY A CA 1
ATOM 1180 C C . GLY A 1 162 ? -5.294 9.774 21.441 1.00 91.62 162 GLY A C 1
ATOM 1181 O O . GLY A 1 162 ? -4.067 9.780 21.497 1.00 91.62 162 GLY A O 1
ATOM 1182 N N . LEU A 1 163 ? -6.004 8.657 21.636 1.00 91.44 163 LEU A N 1
ATOM 1183 C CA . LEU A 1 163 ? -5.409 7.356 21.979 1.00 91.44 163 LEU A CA 1
ATOM 1184 C C . LEU A 1 163 ? -5.093 6.474 20.761 1.00 91.44 163 LEU A C 1
ATOM 1186 O O . LEU A 1 163 ? -4.584 5.368 20.930 1.00 91.44 163 LEU A O 1
ATOM 1190 N N . GLY A 1 164 ? -5.366 6.948 19.543 1.00 87.38 164 GLY A N 1
ATOM 1191 C CA . GLY A 1 164 ? -5.174 6.176 18.313 1.00 87.38 164 GLY A CA 1
ATOM 1192 C C . GLY A 1 164 ? -3.758 5.609 18.170 1.00 87.38 164 GLY A C 1
ATOM 1193 O O . GLY A 1 164 ? -3.597 4.400 18.030 1.00 87.38 164 GLY A O 1
ATOM 1194 N N . ASP A 1 165 ? -2.731 6.452 18.283 1.00 86.12 165 ASP A N 1
ATOM 1195 C CA . ASP A 1 165 ? -1.334 6.017 18.129 1.00 86.12 165 ASP A CA 1
ATOM 1196 C C . ASP A 1 165 ? -0.916 5.004 19.203 1.00 86.12 165 ASP A C 1
ATOM 1198 O O . ASP A 1 165 ? -0.193 4.050 18.916 1.00 86.12 165 ASP A O 1
ATOM 1202 N N . ALA A 1 166 ? -1.424 5.164 20.430 1.00 85.88 166 ALA A N 1
ATOM 1203 C CA . ALA A 1 166 ? -1.155 4.236 21.524 1.00 85.88 166 ALA A CA 1
ATOM 1204 C C . ALA A 1 166 ? -1.740 2.839 21.257 1.00 85.88 166 ALA A C 1
ATOM 1206 O O . ALA A 1 166 ? -1.131 1.848 21.645 1.00 85.88 166 ALA A O 1
ATOM 1207 N N . LEU A 1 167 ? -2.890 2.755 20.579 1.00 87.31 16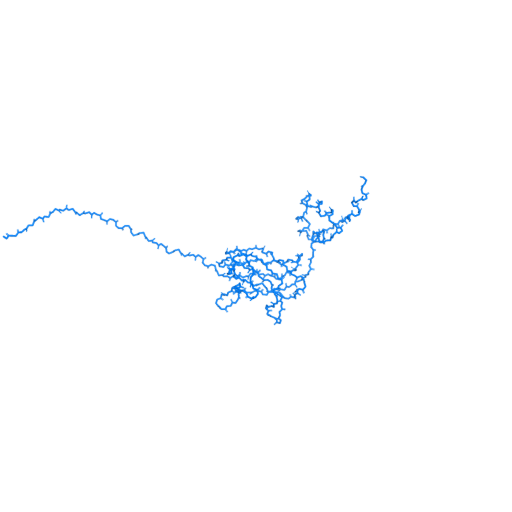7 LEU A N 1
ATOM 1208 C CA . LEU A 1 167 ? -3.534 1.490 20.199 1.00 87.31 167 LEU A CA 1
ATOM 1209 C C . LEU A 1 167 ? -3.003 0.895 18.886 1.00 87.31 167 LEU A C 1
ATOM 1211 O O . LEU A 1 167 ? -3.297 -0.261 18.582 1.00 87.31 167 LEU A O 1
ATOM 1215 N N . ALA A 1 168 ? -2.269 1.679 18.096 1.00 85.19 168 ALA A N 1
ATOM 1216 C CA . ALA A 1 168 ? -1.653 1.236 16.848 1.00 85.19 168 ALA A CA 1
ATOM 1217 C C . ALA A 1 168 ? -0.234 0.672 17.043 1.00 85.19 168 ALA A C 1
ATOM 1219 O O . ALA A 1 168 ? 0.229 -0.089 16.201 1.00 85.19 168 ALA A O 1
ATOM 1220 N N . GLY A 1 169 ? 0.471 1.081 18.106 1.00 73.12 169 GLY A N 1
ATOM 1221 C CA . GLY A 1 169 ? 1.907 0.824 18.283 1.00 73.12 169 GLY A CA 1
ATOM 1222 C C . GLY A 1 169 ? 2.302 -0.037 19.484 1.00 73.12 169 GLY A C 1
ATOM 1223 O O . GLY A 1 169 ? 3.486 -0.072 19.810 1.00 73.12 169 GLY A O 1
ATOM 1224 N N . SER A 1 170 ? 1.360 -0.667 20.188 1.00 65.81 170 SER A N 1
ATOM 1225 C CA . SER A 1 170 ? 1.660 -1.480 21.371 1.00 65.81 170 SER A CA 1
ATOM 1226 C C . SER A 1 170 ? 1.728 -2.978 21.054 1.00 65.81 170 SER A C 1
ATOM 1228 O O . SER A 1 170 ? 0.758 -3.567 20.585 1.00 65.81 170 SER A O 1
ATOM 1230 N N . ASP A 1 171 ? 2.861 -3.607 21.386 1.00 65.69 171 ASP A N 1
ATOM 1231 C CA . ASP A 1 171 ? 3.087 -5.047 21.168 1.00 65.69 171 ASP A CA 1
ATOM 1232 C C . ASP A 1 171 ? 2.192 -5.936 22.060 1.00 65.69 171 ASP A C 1
ATOM 1234 O O . ASP A 1 171 ? 1.855 -7.058 21.693 1.00 65.69 171 ASP A O 1
ATOM 1238 N N . GLU A 1 172 ? 1.755 -5.430 23.221 1.00 78.06 172 GLU A N 1
ATOM 1239 C CA . GLU A 1 172 ? 0.757 -6.083 24.076 1.00 78.06 172 GLU A CA 1
ATOM 1240 C C . GLU A 1 172 ? -0.232 -5.053 24.636 1.00 78.06 172 GLU A C 1
ATOM 1242 O O . GLU A 1 172 ? 0.106 -4.185 25.444 1.00 78.06 172 GLU A O 1
ATOM 1247 N N . THR A 1 173 ? -1.498 -5.135 24.226 1.00 84.62 173 THR A N 1
ATOM 1248 C CA . THR A 1 173 ? -2.592 -4.346 24.806 1.00 84.62 173 THR A CA 1
ATOM 1249 C C . THR A 1 173 ? -3.854 -5.182 24.885 1.00 84.62 173 THR A C 1
ATOM 1251 O O . THR A 1 173 ? -4.271 -5.811 23.919 1.00 84.62 173 THR A O 1
ATOM 1254 N N . THR A 1 174 ? -4.486 -5.170 26.055 1.00 87.69 174 THR A N 1
ATOM 1255 C CA . THR A 1 174 ? -5.827 -5.724 26.244 1.00 87.69 174 THR A CA 1
ATOM 1256 C C . THR A 1 174 ? -6.812 -4.568 26.320 1.00 87.69 174 THR A C 1
ATOM 1258 O O . THR A 1 174 ? -6.814 -3.814 27.293 1.00 87.69 174 THR A O 1
ATOM 1261 N N . LEU A 1 175 ? -7.639 -4.423 25.286 1.00 90.44 175 LEU A N 1
ATOM 1262 C CA . LEU A 1 175 ? -8.701 -3.426 25.244 1.00 90.44 175 LEU A CA 1
ATOM 1263 C C . LEU A 1 175 ? -10.035 -4.073 25.620 1.00 90.44 175 LEU A C 1
ATOM 1265 O O . LEU A 1 175 ? -10.511 -4.983 24.947 1.00 90.44 175 LEU A O 1
ATOM 1269 N N . PHE A 1 176 ? -10.664 -3.569 26.678 1.00 93.31 176 PHE A N 1
ATOM 1270 C CA . PHE A 1 176 ? -12.058 -3.880 26.979 1.00 93.31 176 PHE A CA 1
ATOM 1271 C C . PHE A 1 176 ? -12.948 -2.950 26.149 1.00 93.31 176 PHE A C 1
ATOM 1273 O O . PHE A 1 176 ? -13.134 -1.791 26.513 1.00 93.31 176 PHE A O 1
ATOM 1280 N N . ALA A 1 177 ? -13.439 -3.447 25.013 1.00 94.31 177 ALA A N 1
ATOM 1281 C CA . ALA A 1 177 ? -14.167 -2.666 24.014 1.00 94.31 177 ALA A CA 1
ATOM 1282 C C . ALA A 1 177 ? -15.700 -2.780 24.194 1.00 94.31 177 ALA A C 1
ATOM 1284 O O . ALA A 1 177 ? -16.277 -3.800 23.812 1.00 94.31 177 ALA A O 1
ATOM 1285 N N . PRO A 1 178 ? -16.386 -1.777 24.780 1.00 96.00 178 PRO A N 1
ATOM 1286 C CA . PRO A 1 178 ? -17.849 -1.745 24.809 1.00 96.00 178 PRO A CA 1
ATOM 1287 C C . PRO A 1 178 ? -18.433 -1.566 23.401 1.00 96.00 178 PRO A C 1
ATOM 1289 O O . PRO A 1 178 ? -17.917 -0.788 22.598 1.00 96.00 178 PRO A O 1
ATOM 1292 N N . THR A 1 179 ? -19.539 -2.259 23.122 1.00 96.50 179 THR A N 1
ATOM 1293 C CA . THR A 1 179 ? -20.317 -2.075 21.889 1.00 96.50 179 THR A CA 1
ATOM 1294 C C . THR A 1 179 ? -21.121 -0.776 21.935 1.00 96.50 179 THR A C 1
ATOM 1296 O O . THR A 1 179 ? -21.343 -0.199 23.001 1.00 96.50 179 THR A O 1
ATOM 1299 N N . ASN A 1 180 ? -21.628 -0.341 20.782 1.00 97.00 180 ASN A N 1
ATOM 1300 C CA . ASN A 1 180 ? -22.553 0.791 20.694 1.00 97.00 180 ASN A CA 1
ATOM 1301 C C . ASN A 1 180 ? -23.772 0.645 21.631 1.00 97.00 180 ASN A C 1
ATOM 1303 O O . ASN A 1 180 ? -24.167 1.628 22.251 1.00 97.00 180 ASN A O 1
ATOM 1307 N N . ASP A 1 181 ? -24.318 -0.567 21.789 1.00 97.19 181 ASP A N 1
ATOM 1308 C CA . ASP A 1 181 ? -25.439 -0.830 22.706 1.00 97.19 181 ASP A CA 1
ATOM 1309 C C . ASP A 1 181 ? -25.041 -0.597 24.172 1.00 97.19 181 ASP A C 1
ATOM 1311 O O . ASP A 1 181 ? -25.776 0.035 24.924 1.00 97.19 181 ASP A O 1
ATOM 1315 N N . ALA A 1 182 ? -23.829 -1.004 24.569 1.00 95.88 182 ALA A N 1
ATOM 1316 C CA . ALA A 1 182 ? -23.328 -0.760 25.921 1.00 95.88 182 ALA A CA 1
ATOM 1317 C C . ALA A 1 182 ? -23.152 0.741 26.226 1.00 95.88 182 ALA A C 1
ATOM 1319 O O . ALA A 1 182 ? -23.320 1.155 27.371 1.00 95.88 182 ALA A O 1
ATOM 1320 N N . PHE A 1 183 ? -22.839 1.563 25.216 1.00 95.06 183 PHE A N 1
ATOM 1321 C CA . PHE A 1 183 ? -22.863 3.024 25.360 1.00 95.06 183 PHE A CA 1
ATOM 1322 C C . PHE A 1 183 ? -24.287 3.585 25.456 1.00 95.06 183 PHE A C 1
ATOM 1324 O O . PHE A 1 183 ? -24.497 4.565 26.167 1.00 95.06 183 PHE A O 1
ATOM 1331 N N . ALA A 1 184 ? -25.254 2.991 24.752 1.00 95.19 184 ALA A N 1
ATOM 1332 C CA . ALA A 1 184 ? -26.649 3.429 24.770 1.00 95.19 184 ALA A CA 1
ATOM 1333 C C . ALA A 1 184 ? -27.352 3.147 26.111 1.00 95.19 184 ALA A C 1
ATOM 1335 O O . ALA A 1 184 ? -28.280 3.868 26.472 1.00 95.19 184 ALA A O 1
ATOM 1336 N N . ASP A 1 185 ? -26.884 2.148 26.860 1.00 95.31 185 ASP A N 1
ATOM 1337 C CA . ASP A 1 185 ? -27.419 1.765 28.173 1.00 95.31 185 ASP A CA 1
ATOM 1338 C C . ASP A 1 185 ? -26.953 2.674 29.336 1.00 95.31 185 ASP A C 1
ATOM 1340 O O . ASP A 1 185 ? -27.330 2.452 30.492 1.00 95.31 185 ASP A O 1
ATOM 1344 N N . ILE A 1 186 ? -26.131 3.697 29.069 1.00 87.56 186 ILE A N 1
ATOM 1345 C CA . ILE A 1 186 ? -25.635 4.629 30.093 1.00 87.56 186 ILE A CA 1
ATOM 1346 C C . ILE A 1 186 ? -26.744 5.650 30.456 1.00 87.56 186 ILE A C 1
ATOM 1348 O O . ILE A 1 186 ? -27.262 6.302 29.548 1.00 87.56 186 ILE A O 1
ATOM 1352 N N . PRO A 1 187 ? -27.107 5.812 31.751 1.00 80.56 187 PRO A N 1
ATOM 1353 C CA . PRO A 1 187 ? -28.165 6.729 32.205 1.00 80.56 187 PRO A CA 1
ATOM 1354 C C . PRO A 1 187 ? -27.906 8.223 31.977 1.00 80.56 187 PRO A C 1
ATOM 1356 O O . PRO A 1 187 ? -26.731 8.649 32.073 1.00 80.56 187 PRO A O 1
#

Secondary structure (DSSP, 8-state):
---------------------------PPPEEE---EEEETTEEEEEEEEESSSEEEEEEEEETTEEEEEEEEEEE-SEEEEEEEEE--GGG--SEEEEEEEE--SSTT---TTTSS-PBPEETTEE-EEEEEEEEEE--HHHHHHH-GGGHHHHHHHHHTT-HHHHHS-SS-------HHHHHT--

Radius of gyration: 29.12 Å; Cα contacts (8 Å, |Δi|>4): 340; chains: 1; bounding box: 85×79×80 Å

Solvent-accessible surface area (backbone atoms only — not comparable to full-atom values): 11114 Å² total; per-residue (Å²): 139,82,89,83,90,81,85,91,77,83,80,85,80,82,81,80,78,78,78,78,73,77,80,78,71,86,77,66,72,64,42,63,41,60,63,68,40,52,32,46,62,50,25,40,62,38,52,32,37,31,33,84,39,53,21,32,46,34,36,16,18,57,47,96,89,37,79,40,61,78,33,28,55,38,82,41,65,47,40,78,49,62,69,41,72,29,53,39,47,75,92,50,68,45,64,40,33,24,45,31,39,26,42,49,40,86,59,81,91,51,88,40,61,88,91,46,64,26,44,72,37,63,60,93,92,35,68,35,62,36,73,32,41,48,74,45,82,46,67,37,67,39,46,51,37,71,69,37,80,56,21,50,60,49,40,53,50,36,57,75,70,65,42,52,66,65,41,62,70,55,96,79,79,90,79,90,78,59,41,46,66,63,62,67,70,60,132

Foldseek 3Di:
DDDDDDDDDDDDDDDPPPPPDPPPPPQDDWAWAAEAEAQELQKGWGAKTAARAKWKWWKAADDPNDGDDTFWMDIDGHGMDGRDIIHGHPVRHDQKMKTFIWHQPDPHPDDDPDVDDGDFDDDPNHGRMDMYGHPYYYYFPLSVLVVDPQNPVVNVVCVVVVCNVVRRPDPDDDDPGHGPVSVVPDD

Sequence (187 aa):
MPKRTYVLSSVLILLAVLGIAPAVLAQFTPDVFVVDQPVIDNTVNVTRLTSSGPGWVVIHADADGAPGPVIGYTAVPGGIAANIKVEVDPAGLTDTLFAMLHEDAGEVGTYEFPDGPDVPVSVRDKVVVKPFQVTGNEQTVRGIVLSDPQFSTLAAAVDAAGLGDALAGSDETTLFAPTNDAFADIP

pLDDT: mean 88.46, std 16.76, range [37.84, 98.88]

Mean predicted aligned error: 9.56 Å